Protein AF-A0AAV3SDT1-F1 (afdb_monomer)

InterPro domains:
  IPR005502 ADP-ribosylation/Crystallin J1 [PF03747] (9-197)
  IPR036705 ADP-ribosylation/Crystallin J1 superfamily [G3DSA:1.10.4080.10] (3-217)
  IPR036705 ADP-ribosylation/Crystallin J1 superfamily [SSF101478] (4-197)
  IPR050792 ADP-ribosylglycohydrolase-like [PTHR16222] (5-189)

Nearest PDB structures (foldseek):
  2woc-assembly3_C  TM=9.178E-01  e=1.294E-11  Rhodospirillum rubrum
  2woe-assembly3_C  TM=9.231E-01  e=3.256E-11  Rhodospirillum rubrum
  3g9d-assembly2_B  TM=9.107E-01  e=2.860E-09  Azospirillum brasilense
  3o5t-assembly1_A  TM=9.195E-01  e=3.439E-09  Azospirillum brasilense
  6drh-assembly4_G  TM=8.709E-01  e=4.172E-07  Serratia proteamaculans 568

Secondary structure (DSSP, 8-state):
-HHHHHHHHHHHHHHHHHHHHGGGTT--HHHHHHHHSS--S---BTTTTBPTT---HHHHHHHHHHHHHHHHSS--HHHHHHHHHHHHHT--S---HHHHHHHHHHTTT--HHHHHHHHHHHSPTTSS--STTTTT-HHHHHHHTT-HHHHHHHHHHHHHTT--SHHHHHHHHHHHHHHHHHHHT-SSHHHHHHHHHHHHHHS--TTS-----------

Solvent-accessible surface area (backbone atoms only — not comparable to full-atom values): 11991 Å² total; per-residue (Å²): 114,73,60,59,57,48,57,52,45,53,57,51,48,49,38,52,50,42,12,51,45,47,35,51,55,97,54,52,72,68,57,45,35,77,73,56,57,72,84,87,64,61,50,48,36,55,70,76,65,39,63,50,65,51,60,52,51,43,45,56,50,21,47,37,46,40,50,37,36,69,74,65,74,44,94,49,64,63,61,32,46,51,42,50,32,54,51,57,73,71,59,61,95,52,74,57,69,56,48,52,54,8,38,57,34,36,72,67,77,35,53,42,83,44,22,2,39,55,53,36,74,75,40,60,89,93,74,43,72,62,58,82,39,44,66,29,38,59,49,54,20,74,76,27,46,94,37,63,70,61,31,38,51,52,28,28,52,61,11,20,39,34,31,43,35,65,68,31,17,51,47,19,21,39,53,22,39,19,49,22,31,47,62,75,62,49,92,52,21,59,58,56,22,52,52,54,57,52,55,60,70,72,45,98,59,99,7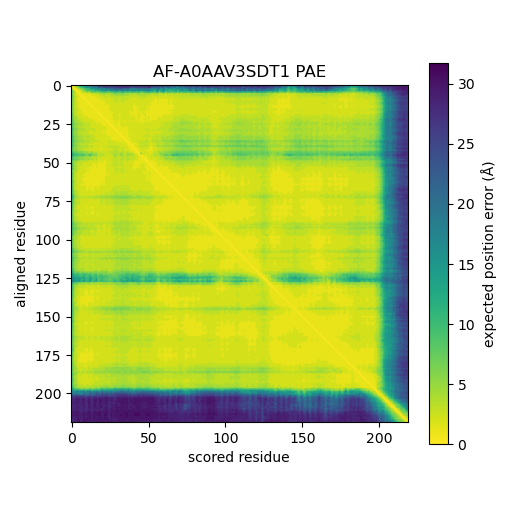8,69,82,74,79,80,89,77,87,85,79,91,129

Sequence (219 aa):
MAGHDRAEGVLLGLACGDALGRPVEFRSPAQIDAKYGELSEMIGNGTHSKPAGTVTDDTDQALCIAQSLAERGQFDPEDIAQRFVAWYNNGPFDVGLMTADALRRIGKDISWNVAGQEVWEERPEGSNAGNGSVMRCAPIALAFAGDWDTLQQMSRDSSRITHADPRCTHGCAALNLTIAALLDGDEQPLDSALEALSADCTGESPRCPRADSRRDRSE

Structure (mmCIF, N/CA/C/O backbone):
data_AF-A0AAV3SDT1-F1
#
_entry.id   AF-A0AAV3SDT1-F1
#
loop_
_atom_site.group_PDB
_atom_site.id
_atom_site.type_symbol
_atom_site.label_atom_id
_atom_site.label_alt_id
_atom_site.label_comp_id
_atom_site.label_asym_id
_atom_site.label_entity_id
_atom_site.label_seq_id
_atom_site.pdbx_PDB_ins_code
_atom_site.Cartn_x
_atom_site.Cartn_y
_atom_site.Cartn_z
_atom_site.occupancy
_atom_site.B_iso_or_equiv
_atom_site.auth_seq_id
_atom_site.auth_comp_id
_atom_site.auth_asym_id
_atom_site.auth_atom_id
_atom_site.pdbx_PDB_model_num
ATOM 1 N N . MET A 1 1 ? -23.956 -10.813 -6.800 1.00 41.06 1 MET A N 1
ATOM 2 C CA . MET A 1 1 ? -22.875 -11.307 -7.684 1.00 41.06 1 MET A CA 1
ATOM 3 C C . MET A 1 1 ? -21.937 -10.184 -8.123 1.00 41.06 1 MET A C 1
ATOM 5 O O . MET A 1 1 ? -20.747 -10.382 -7.973 1.00 41.06 1 MET A O 1
ATOM 9 N N . ALA A 1 2 ? -22.421 -8.999 -8.529 1.00 56.12 2 ALA A N 1
ATOM 10 C CA . ALA A 1 2 ? -21.553 -7.869 -8.914 1.00 56.12 2 ALA A CA 1
ATOM 11 C C . ALA A 1 2 ? -20.569 -7.378 -7.820 1.00 56.12 2 ALA A C 1
ATOM 13 O O . ALA A 1 2 ? -19.455 -6.993 -8.144 1.00 56.12 2 ALA A O 1
ATOM 14 N N . GLY A 1 3 ? -20.942 -7.426 -6.533 1.00 64.06 3 GLY A N 1
ATOM 15 C CA . GLY A 1 3 ? -20.056 -6.979 -5.442 1.00 64.06 3 GLY A CA 1
ATOM 16 C C . GLY A 1 3 ? -18.853 -7.894 -5.165 1.00 64.06 3 GLY A C 1
ATOM 17 O O . GLY A 1 3 ? -17.790 -7.402 -4.809 1.00 64.06 3 GLY A O 1
ATOM 18 N N . HIS A 1 4 ? -18.993 -9.211 -5.370 1.00 73.44 4 HIS A N 1
ATOM 19 C CA . HIS A 1 4 ? -17.893 -10.167 -5.163 1.00 73.44 4 HIS A CA 1
ATOM 20 C C . HIS A 1 4 ? -16.834 -10.038 -6.265 1.00 73.44 4 HIS A C 1
ATOM 22 O O . HIS A 1 4 ? -15.648 -9.962 -5.973 1.00 73.44 4 HIS A O 1
ATOM 28 N N . ASP A 1 5 ? -17.290 -9.913 -7.514 1.00 88.56 5 ASP A N 1
ATOM 29 C CA . ASP A 1 5 ? -16.442 -9.734 -8.697 1.00 88.56 5 ASP A CA 1
ATOM 30 C C . ASP A 1 5 ? -15.594 -8.451 -8.607 1.00 88.56 5 ASP A C 1
ATOM 32 O O . ASP A 1 5 ? -14.389 -8.464 -8.852 1.00 88.56 5 ASP A O 1
ATOM 36 N N . ARG A 1 6 ? -16.190 -7.342 -8.142 1.00 90.44 6 ARG A N 1
ATOM 37 C CA . ARG A 1 6 ? -15.452 -6.087 -7.921 1.00 90.44 6 ARG A CA 1
ATOM 38 C C . ARG A 1 6 ? -14.422 -6.195 -6.795 1.00 90.44 6 ARG A C 1
ATOM 40 O O . ARG A 1 6 ? -13.318 -5.683 -6.951 1.00 90.44 6 ARG A O 1
ATOM 47 N N . ALA A 1 7 ? -14.755 -6.855 -5.685 1.00 92.00 7 ALA A N 1
ATOM 48 C CA . ALA A 1 7 ? -13.834 -7.026 -4.561 1.00 92.00 7 ALA A CA 1
ATOM 49 C C . ALA A 1 7 ? -12.602 -7.868 -4.944 1.00 92.00 7 ALA A C 1
ATOM 51 O O . ALA A 1 7 ? -11.474 -7.492 -4.625 1.00 92.00 7 ALA A O 1
ATOM 52 N N . GLU A 1 8 ? -12.801 -8.965 -5.681 1.00 95.25 8 GLU A N 1
ATOM 53 C CA . GLU A 1 8 ? -11.702 -9.758 -6.249 1.00 95.25 8 GLU A CA 1
ATOM 54 C C . GLU A 1 8 ? -10.881 -8.928 -7.245 1.00 95.25 8 GLU A C 1
ATOM 56 O O . GLU A 1 8 ? -9.649 -8.929 -7.192 1.00 95.25 8 GLU A O 1
ATOM 61 N N . GLY A 1 9 ? -11.562 -8.154 -8.096 1.00 96.94 9 GLY A N 1
ATOM 62 C CA . GLY A 1 9 ? -10.942 -7.249 -9.060 1.00 96.94 9 GLY A CA 1
ATOM 63 C C . GLY A 1 9 ? -10.026 -6.196 -8.431 1.00 96.94 9 GLY A C 1
ATOM 64 O O . GLY A 1 9 ? -9.012 -5.857 -9.033 1.00 96.94 9 GLY A O 1
ATOM 65 N N . VAL A 1 10 ? -10.313 -5.719 -7.215 1.00 97.44 10 VAL A N 1
ATOM 66 C CA . VAL A 1 10 ? -9.440 -4.770 -6.498 1.00 97.44 10 VAL A CA 1
ATOM 67 C C . VAL A 1 10 ? -8.082 -5.401 -6.173 1.00 97.44 10 VAL A C 1
ATOM 69 O O . VAL A 1 10 ? -7.046 -4.818 -6.489 1.00 97.44 10 VAL A O 1
ATOM 72 N N . LEU A 1 11 ? -8.064 -6.598 -5.576 1.00 97.50 11 LEU A N 1
ATOM 73 C CA . LEU A 1 11 ? -6.805 -7.255 -5.192 1.00 97.50 11 LEU A CA 1
ATOM 74 C C . LEU A 1 11 ? -6.053 -7.809 -6.405 1.00 97.50 11 LEU A C 1
ATOM 76 O O . LEU A 1 11 ? -4.834 -7.668 -6.490 1.00 97.50 11 LEU A O 1
ATOM 80 N N . LEU A 1 12 ? -6.770 -8.408 -7.359 1.00 98.00 12 LEU A N 1
ATOM 81 C CA . LEU A 1 12 ? -6.169 -8.897 -8.600 1.00 98.00 12 LEU A CA 1
ATOM 82 C C . LEU A 1 12 ? -5.647 -7.743 -9.458 1.00 98.00 12 LEU A C 1
ATOM 84 O O . LEU A 1 12 ? -4.573 -7.857 -10.037 1.00 98.00 12 LEU A O 1
ATOM 88 N N . GLY A 1 13 ? -6.369 -6.624 -9.518 1.00 98.06 13 GLY A N 1
ATOM 89 C CA . GLY A 1 13 ? -5.948 -5.420 -10.228 1.00 98.06 13 GLY A CA 1
ATOM 90 C C . GLY A 1 13 ? -4.669 -4.822 -9.648 1.00 98.06 13 GLY A C 1
ATOM 91 O O . GLY A 1 13 ? -3.769 -4.485 -10.415 1.00 98.06 13 GLY A O 1
ATOM 92 N N . LEU A 1 14 ? -4.554 -4.769 -8.314 1.00 98.44 14 LEU A N 1
ATOM 93 C CA . LEU A 1 14 ? -3.323 -4.376 -7.621 1.00 98.44 14 LEU A CA 1
ATOM 94 C C . LEU A 1 14 ? -2.154 -5.276 -8.043 1.00 98.44 14 LEU A C 1
ATOM 96 O O . LEU A 1 14 ? -1.158 -4.773 -8.556 1.00 98.44 14 LEU A O 1
ATOM 100 N N . ALA A 1 15 ? -2.306 -6.598 -7.915 1.00 98.50 15 ALA A N 1
ATOM 101 C CA . ALA A 1 15 ? -1.244 -7.552 -8.237 1.00 98.50 15 ALA A CA 1
ATOM 102 C C . ALA A 1 15 ? -0.853 -7.549 -9.725 1.00 98.50 15 ALA A C 1
ATOM 104 O O . ALA A 1 15 ? 0.325 -7.632 -10.071 1.00 98.50 15 ALA A O 1
ATOM 105 N N . CYS A 1 16 ? -1.833 -7.432 -10.625 1.00 98.38 16 CYS A N 1
ATOM 106 C CA . CYS A 1 16 ? -1.585 -7.328 -12.060 1.00 98.38 16 CYS A CA 1
ATOM 107 C C . CYS A 1 16 ? -0.863 -6.025 -12.419 1.00 98.38 16 CYS A C 1
ATOM 109 O O . CYS A 1 16 ? 0.052 -6.054 -13.241 1.00 98.38 16 CYS A O 1
ATOM 111 N N . GLY A 1 17 ? -1.260 -4.899 -11.817 1.00 97.88 17 GLY A N 1
ATOM 112 C CA . GLY A 1 17 ? -0.633 -3.595 -12.036 1.00 97.88 17 GLY A CA 1
ATOM 113 C C . GLY A 1 17 ? 0.815 -3.557 -11.550 1.00 97.88 17 GLY A C 1
ATOM 114 O O . GLY A 1 17 ? 1.695 -3.137 -12.300 1.00 97.88 17 GLY A O 1
ATOM 115 N N . ASP A 1 18 ? 1.059 -4.075 -10.347 1.00 98.31 18 ASP A N 1
ATOM 116 C CA . ASP A 1 18 ? 2.391 -4.299 -9.778 1.00 98.31 18 ASP A CA 1
ATOM 117 C C . ASP A 1 18 ? 3.259 -5.128 -10.748 1.00 98.31 18 ASP A C 1
ATOM 119 O O . ASP A 1 18 ? 4.261 -4.642 -11.286 1.00 98.31 18 ASP A O 1
ATOM 123 N N . ALA A 1 19 ? 2.820 -6.347 -11.083 1.00 98.06 19 ALA A N 1
ATOM 124 C CA . ALA A 1 19 ? 3.605 -7.257 -11.914 1.00 98.06 19 ALA A CA 1
ATOM 125 C C . ALA A 1 19 ? 3.875 -6.716 -13.333 1.00 98.06 19 ALA A C 1
ATOM 127 O O . ALA A 1 19 ? 4.933 -7.002 -13.908 1.00 98.06 19 ALA A O 1
ATOM 128 N N . LEU A 1 20 ? 2.936 -5.952 -13.906 1.00 97.69 20 LEU A N 1
ATOM 129 C CA . LEU A 1 20 ? 3.082 -5.302 -15.213 1.00 97.69 20 LEU A CA 1
ATOM 130 C C . LEU A 1 20 ? 4.049 -4.108 -15.156 1.00 97.69 20 LEU A C 1
ATOM 132 O O . LEU A 1 20 ? 4.835 -3.915 -16.084 1.00 97.69 20 LEU A O 1
ATOM 136 N N . GLY A 1 21 ? 4.014 -3.320 -14.076 1.00 97.00 21 GLY A N 1
ATOM 137 C CA . GLY A 1 21 ? 4.844 -2.126 -13.889 1.00 97.00 21 GLY A CA 1
ATOM 138 C C . GLY A 1 21 ? 6.289 -2.425 -13.476 1.00 97.00 21 GLY A C 1
ATOM 139 O O . GLY A 1 21 ? 7.217 -1.754 -13.937 1.00 97.00 21 GLY A O 1
ATOM 140 N N . ARG A 1 22 ? 6.512 -3.475 -12.677 1.00 96.75 22 ARG A N 1
ATOM 141 C CA . ARG A 1 22 ? 7.827 -3.858 -12.125 1.00 96.75 22 ARG A CA 1
ATOM 142 C C . ARG A 1 22 ? 8.987 -3.860 -13.140 1.00 96.75 22 ARG A C 1
ATOM 144 O O . ARG A 1 22 ? 10.068 -3.363 -12.815 1.00 96.75 22 ARG A O 1
ATOM 151 N N . PRO A 1 23 ? 8.869 -4.415 -14.365 1.00 96.88 23 PRO A N 1
ATOM 152 C CA . PRO A 1 23 ? 9.999 -4.479 -15.298 1.00 96.88 23 PRO A CA 1
ATOM 153 C C . PRO A 1 23 ? 10.478 -3.111 -15.806 1.00 96.88 23 PRO A C 1
ATOM 155 O O . PRO A 1 23 ? 11.598 -3.013 -16.324 1.00 96.88 23 PRO A O 1
ATOM 158 N N . VAL A 1 24 ? 9.630 -2.084 -15.702 1.00 96.50 24 VAL A N 1
ATOM 159 C CA . VAL A 1 24 ? 9.873 -0.722 -16.196 1.00 96.50 24 VAL A CA 1
ATOM 160 C C . VAL A 1 24 ? 9.975 0.315 -15.083 1.00 96.50 24 VAL A C 1
ATOM 162 O O . VAL A 1 24 ? 10.048 1.510 -15.364 1.00 96.50 24 VAL A O 1
ATOM 165 N N . GLU A 1 25 ? 10.061 -0.122 -13.831 1.00 95.25 25 GLU A N 1
ATOM 166 C CA . GLU A 1 25 ? 10.355 0.761 -12.712 1.00 95.25 25 GLU A CA 1
ATOM 167 C C . GLU A 1 25 ? 11.642 1.574 -12.972 1.00 95.25 25 GLU A C 1
ATOM 169 O O . GLU A 1 25 ? 12.615 1.071 -13.546 1.00 95.25 25 GLU A O 1
ATOM 174 N N . PHE A 1 26 ? 11.634 2.855 -12.595 1.00 94.56 26 PHE A N 1
ATOM 175 C CA . PHE A 1 26 ? 12.700 3.836 -12.861 1.00 94.56 26 PHE A CA 1
ATOM 176 C C . PHE A 1 26 ? 12.980 4.131 -14.345 1.00 94.56 26 PHE A C 1
ATOM 178 O O . PHE A 1 26 ? 13.997 4.752 -14.673 1.00 94.56 26 PHE A O 1
ATOM 185 N N . ARG A 1 27 ? 12.098 3.721 -15.266 1.00 96.38 27 ARG A N 1
ATOM 186 C CA . ARG A 1 27 ? 12.159 4.118 -16.678 1.00 96.38 27 ARG A CA 1
ATOM 187 C C . ARG A 1 27 ? 11.250 5.305 -16.944 1.00 96.38 27 ARG A C 1
ATOM 189 O O . ARG A 1 27 ? 10.137 5.386 -16.438 1.00 96.38 27 ARG A O 1
ATOM 196 N N . SER A 1 28 ? 11.723 6.226 -17.778 1.00 97.06 28 SER A N 1
ATOM 197 C CA . SER A 1 28 ? 10.870 7.302 -18.275 1.00 97.06 28 SER A CA 1
ATOM 198 C C . SER A 1 28 ? 9.889 6.775 -19.331 1.00 97.06 28 SER A C 1
ATOM 200 O O . SER A 1 28 ? 10.211 5.803 -20.021 1.00 97.06 28 SER A O 1
ATOM 202 N N . PRO A 1 29 ? 8.744 7.446 -19.550 1.00 96.75 29 PRO A N 1
ATOM 203 C CA . PRO A 1 29 ? 7.815 7.076 -20.618 1.00 96.75 29 PRO A CA 1
ATOM 204 C C . PRO A 1 29 ? 8.491 6.956 -21.991 1.00 96.75 29 PRO A C 1
ATOM 206 O O . PRO A 1 29 ? 8.256 5.993 -22.708 1.00 96.75 29 PRO A O 1
ATOM 209 N N . ALA A 1 30 ? 9.422 7.861 -22.319 1.00 97.75 30 ALA A N 1
ATOM 210 C CA . ALA A 1 30 ? 10.178 7.808 -23.573 1.00 97.75 30 ALA A CA 1
ATOM 211 C C . ALA A 1 30 ? 11.103 6.579 -23.678 1.00 97.75 30 ALA A C 1
ATOM 213 O O . ALA A 1 30 ? 11.317 6.059 -24.768 1.00 97.75 30 ALA A O 1
ATOM 214 N N . GLN A 1 31 ? 11.665 6.102 -22.561 1.00 96.88 31 GLN A N 1
ATOM 215 C CA . GLN A 1 31 ? 12.472 4.876 -22.548 1.00 96.88 31 GLN A CA 1
ATOM 216 C C . GLN A 1 31 ? 11.612 3.621 -22.703 1.00 96.88 31 GLN A C 1
ATOM 218 O O . GLN A 1 31 ? 12.062 2.654 -23.318 1.00 96.88 31 GLN A O 1
ATOM 223 N N . ILE A 1 32 ? 10.406 3.628 -22.128 1.00 96.56 32 ILE A N 1
ATOM 224 C CA . ILE A 1 32 ? 9.432 2.542 -22.273 1.00 96.56 32 ILE A CA 1
ATOM 225 C C . ILE A 1 32 ? 8.973 2.477 -23.731 1.00 96.56 32 ILE A C 1
ATOM 227 O O . ILE A 1 32 ? 9.121 1.428 -24.352 1.00 96.56 32 ILE A O 1
ATOM 231 N N . ASP A 1 33 ? 8.543 3.606 -24.294 1.00 97.00 33 ASP A N 1
ATOM 232 C CA . ASP A 1 33 ? 8.096 3.721 -25.686 1.00 97.00 33 ASP A CA 1
ATOM 233 C C . ASP A 1 33 ? 9.190 3.306 -26.679 1.00 97.00 33 ASP A C 1
ATOM 235 O O . ASP A 1 33 ? 8.984 2.440 -27.523 1.00 97.00 33 ASP A O 1
ATOM 239 N N . ALA A 1 34 ? 10.419 3.802 -26.510 1.00 97.50 34 ALA A N 1
ATOM 240 C CA . ALA A 1 34 ? 11.520 3.440 -27.400 1.00 97.50 34 ALA A CA 1
ATOM 241 C C . ALA A 1 34 ? 11.865 1.937 -27.388 1.00 97.50 34 ALA A C 1
ATOM 243 O O . ALA A 1 34 ? 12.417 1.428 -28.365 1.00 97.50 34 ALA A O 1
ATOM 244 N N . LYS A 1 35 ? 11.599 1.228 -26.281 1.00 95.88 35 LYS A N 1
ATOM 245 C CA . LYS A 1 35 ? 11.946 -0.193 -26.130 1.00 95.88 35 LYS A CA 1
ATOM 246 C C . LYS A 1 35 ? 10.786 -1.134 -26.447 1.00 95.88 35 LYS A C 1
ATOM 248 O O . LYS A 1 35 ? 11.025 -2.205 -27.001 1.00 95.88 35 LYS A O 1
ATOM 253 N N . TYR A 1 36 ? 9.574 -0.769 -26.050 1.00 95.31 36 TYR A N 1
ATOM 254 C CA . TYR A 1 36 ? 8.398 -1.636 -26.099 1.00 95.31 36 TYR A CA 1
ATOM 255 C C . TYR A 1 36 ? 7.271 -1.060 -26.966 1.00 95.31 36 TYR A C 1
ATOM 257 O O . TYR A 1 36 ? 6.383 -1.808 -27.360 1.00 95.31 36 TYR A O 1
ATOM 265 N N . GLY A 1 37 ? 7.298 0.239 -27.280 1.00 95.81 37 GLY A N 1
ATOM 266 C CA . GLY A 1 37 ? 6.135 0.982 -27.758 1.00 95.81 37 GLY A CA 1
ATOM 267 C C . GLY A 1 37 ? 5.084 1.023 -26.654 1.00 95.81 37 GLY A C 1
ATOM 268 O O . GLY A 1 37 ? 5.176 1.802 -25.709 1.00 95.81 37 GLY A O 1
ATOM 269 N N . GLU A 1 38 ? 4.144 0.090 -26.719 1.00 94.75 38 GLU A N 1
ATOM 270 C CA . GLU A 1 38 ? 3.147 -0.138 -25.680 1.00 94.75 38 GLU A CA 1
ATOM 271 C C . GLU A 1 38 ? 3.487 -1.409 -24.892 1.00 94.75 38 GLU A C 1
ATOM 273 O O . GLU A 1 38 ? 3.638 -2.491 -25.461 1.00 94.75 38 GLU A O 1
ATOM 278 N N . LEU A 1 39 ? 3.607 -1.289 -23.567 1.00 94.31 39 LEU A N 1
ATOM 279 C CA . LEU A 1 39 ? 3.790 -2.443 -22.691 1.00 94.31 39 LEU A CA 1
ATOM 280 C C . LEU A 1 39 ? 2.428 -2.950 -22.206 1.00 94.31 39 LEU A C 1
ATOM 282 O O . LEU A 1 39 ? 1.873 -2.416 -21.250 1.00 94.31 39 LEU A O 1
ATOM 286 N N . SER A 1 40 ? 1.918 -3.995 -22.855 1.00 94.56 40 SER A N 1
ATOM 287 C CA . SER A 1 40 ? 0.625 -4.623 -22.539 1.00 94.56 40 SER A CA 1
ATOM 288 C C . SER A 1 40 ? 0.733 -6.056 -22.001 1.00 94.56 40 SER A C 1
ATOM 290 O O . SER A 1 40 ? -0.264 -6.630 -21.576 1.00 94.56 40 SER A O 1
ATOM 292 N N . GLU A 1 41 ? 1.938 -6.630 -21.981 1.00 95.62 41 GLU A N 1
ATOM 293 C CA . GLU A 1 41 ? 2.194 -8.018 -21.584 1.00 95.62 41 GLU A CA 1
ATOM 294 C C . GLU A 1 41 ? 3.044 -8.093 -20.311 1.00 95.62 41 GLU A C 1
ATOM 296 O O . GLU A 1 41 ? 3.963 -7.293 -20.106 1.00 95.62 41 GLU A O 1
ATOM 301 N N . MET A 1 42 ? 2.801 -9.109 -19.476 1.00 96.44 42 MET A N 1
ATOM 302 C CA . MET A 1 42 ? 3.634 -9.377 -18.299 1.00 96.44 42 MET A CA 1
ATOM 303 C C . MET A 1 42 ? 5.006 -9.904 -18.727 1.00 96.44 42 MET A C 1
ATOM 305 O O . MET A 1 42 ? 5.191 -11.097 -18.971 1.00 96.44 42 MET A O 1
ATOM 309 N N . ILE A 1 43 ? 5.998 -9.018 -18.793 1.00 96.25 43 ILE A N 1
ATOM 310 C CA . ILE A 1 43 ? 7.367 -9.385 -19.164 1.00 96.25 43 ILE A CA 1
ATOM 311 C C . ILE A 1 43 ? 8.236 -9.700 -17.941 1.00 96.25 43 ILE A C 1
ATOM 313 O O . ILE A 1 43 ? 8.085 -9.150 -16.850 1.00 96.25 43 ILE A O 1
ATOM 317 N N . GLY A 1 44 ? 9.192 -10.608 -18.126 1.00 94.75 44 GLY A N 1
ATOM 318 C CA . GLY A 1 44 ? 10.229 -10.880 -17.135 1.00 94.75 44 GLY A CA 1
ATOM 319 C C . GLY A 1 44 ? 11.381 -9.874 -17.187 1.00 94.75 44 GLY A C 1
ATOM 320 O O . GLY A 1 44 ? 11.445 -8.981 -18.030 1.00 94.75 44 GLY A O 1
ATOM 321 N N . ASN A 1 45 ? 12.357 -10.090 -16.314 1.00 92.94 45 ASN A N 1
ATOM 322 C CA . ASN A 1 45 ? 13.567 -9.296 -16.148 1.00 92.94 45 ASN A CA 1
ATOM 323 C C . ASN A 1 45 ? 13.259 -7.832 -15.778 1.00 92.94 45 ASN A C 1
ATOM 325 O O . ASN A 1 45 ? 12.414 -7.582 -14.918 1.00 92.94 45 ASN A O 1
ATOM 329 N N . GLY A 1 46 ? 13.973 -6.873 -16.370 1.00 91.06 46 GLY A N 1
ATOM 330 C CA . GLY A 1 46 ? 13.839 -5.452 -16.053 1.00 91.06 46 GLY A CA 1
ATOM 331 C C . GLY A 1 46 ? 14.635 -5.062 -14.812 1.00 91.06 46 GLY A C 1
ATOM 332 O O . GLY A 1 46 ? 15.714 -5.604 -14.579 1.00 91.06 46 GLY A O 1
ATOM 333 N N . THR A 1 47 ? 14.098 -4.127 -14.034 1.00 91.69 47 THR A N 1
ATOM 334 C CA . THR A 1 47 ? 14.753 -3.525 -12.860 1.00 91.69 47 THR A CA 1
ATOM 335 C C . THR A 1 47 ? 15.264 -4.560 -11.860 1.00 91.69 47 THR A C 1
ATOM 337 O O . THR A 1 47 ? 16.426 -4.516 -11.465 1.00 91.69 47 THR A O 1
ATOM 340 N N . HIS A 1 48 ? 14.439 -5.562 -11.551 1.00 92.19 48 HIS A N 1
ATOM 341 C CA . HIS A 1 48 ? 14.713 -6.538 -10.486 1.00 92.19 48 HIS A CA 1
ATOM 342 C C . HIS A 1 48 ? 15.143 -7.927 -10.976 1.00 92.19 48 HIS A C 1
ATOM 344 O O . HIS A 1 48 ? 15.315 -8.843 -10.175 1.00 92.19 48 HIS A O 1
ATOM 350 N N . SER A 1 49 ? 15.301 -8.122 -12.293 1.00 94.31 49 SER A N 1
ATOM 351 C CA . SER A 1 49 ? 15.682 -9.420 -12.890 1.00 94.31 49 SER A CA 1
ATOM 352 C C . SER A 1 49 ? 14.797 -10.612 -12.459 1.00 94.31 49 SER A C 1
ATOM 354 O O . SER A 1 49 ? 15.287 -11.724 -12.265 1.00 94.31 49 SER A O 1
ATOM 356 N N . LYS A 1 50 ? 13.484 -10.388 -12.292 1.00 97.31 50 LYS A N 1
ATOM 357 C CA . LYS A 1 50 ? 12.511 -11.415 -11.869 1.00 97.31 50 LYS A CA 1
ATOM 358 C C . LYS A 1 50 ? 11.723 -12.023 -13.036 1.00 97.31 50 LYS A C 1
ATOM 360 O O . LYS A 1 50 ? 11.573 -11.355 -14.059 1.00 97.31 50 LYS A O 1
ATOM 365 N N . PRO A 1 51 ? 11.197 -13.257 -12.913 1.00 97.94 51 PRO A N 1
ATOM 366 C CA . PRO A 1 51 ? 10.302 -13.844 -13.911 1.00 97.94 51 PRO A CA 1
ATOM 367 C C . PRO A 1 51 ? 9.068 -12.980 -14.224 1.00 97.94 51 PRO A C 1
ATOM 369 O O . PRO A 1 51 ? 8.669 -12.113 -13.445 1.00 97.94 51 PRO A O 1
ATOM 372 N N . ALA A 1 52 ? 8.446 -13.231 -15.378 1.00 97.69 52 ALA A N 1
ATOM 373 C CA . ALA A 1 52 ? 7.158 -12.634 -15.731 1.00 97.69 52 ALA A CA 1
ATOM 374 C C . ALA A 1 52 ? 6.098 -12.941 -14.658 1.00 97.69 52 ALA A C 1
ATOM 376 O O . ALA A 1 52 ? 6.098 -14.035 -14.094 1.00 97.69 52 ALA A O 1
ATOM 377 N N . GLY A 1 53 ? 5.225 -11.974 -14.364 1.00 97.12 53 GLY A N 1
ATOM 378 C CA . GLY A 1 53 ? 4.155 -12.128 -13.369 1.00 97.12 53 GLY A CA 1
ATOM 379 C C . GLY A 1 53 ? 4.609 -12.099 -11.903 1.00 97.12 53 GLY A C 1
ATOM 380 O O . GLY A 1 53 ? 3.789 -12.290 -11.015 1.00 97.12 53 GLY A O 1
ATOM 381 N N . THR A 1 54 ? 5.900 -11.881 -11.624 1.00 98.12 54 THR A N 1
ATOM 382 C CA . THR A 1 54 ? 6.374 -11.688 -10.243 1.00 98.12 54 THR A CA 1
ATOM 383 C C . THR A 1 54 ? 5.955 -10.309 -9.736 1.00 98.12 54 THR A C 1
ATOM 385 O O . THR A 1 54 ? 6.331 -9.316 -10.362 1.00 98.12 54 THR A O 1
ATOM 388 N N . VAL A 1 55 ? 5.227 -10.289 -8.619 1.00 98.06 55 VAL A N 1
ATOM 389 C CA . VAL A 1 55 ? 4.822 -9.099 -7.848 1.00 98.06 55 VAL A CA 1
ATOM 390 C C . VAL A 1 55 ? 5.957 -8.572 -6.954 1.00 98.06 55 VAL A C 1
ATOM 392 O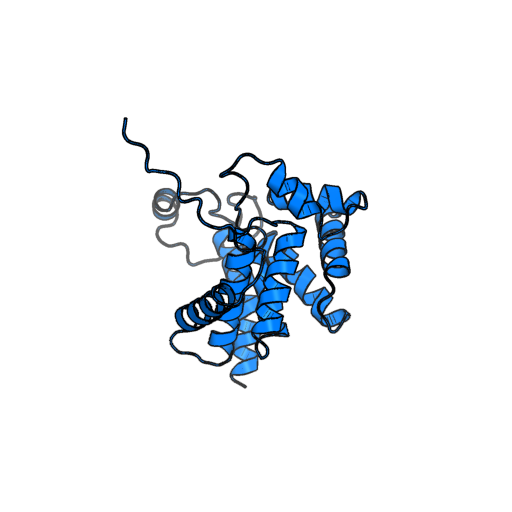 O . VAL A 1 55 ? 6.941 -9.291 -6.747 1.00 98.06 55 VAL A O 1
ATOM 395 N N . THR A 1 56 ? 5.835 -7.344 -6.448 1.00 98.12 56 THR A N 1
ATOM 396 C CA . THR A 1 56 ? 6.798 -6.632 -5.585 1.00 98.12 56 THR A CA 1
ATOM 397 C C . THR A 1 56 ? 6.259 -6.421 -4.164 1.00 98.12 56 THR A C 1
ATOM 399 O O . THR A 1 56 ? 5.325 -7.091 -3.706 1.00 98.12 56 THR A O 1
ATOM 402 N N . ASP A 1 57 ? 6.891 -5.501 -3.429 1.00 98.19 57 ASP A N 1
ATOM 403 C CA . ASP A 1 57 ? 6.504 -5.107 -2.086 1.00 98.19 57 ASP A CA 1
ATOM 404 C C . ASP A 1 57 ? 5.117 -4.453 -2.006 1.00 98.19 57 ASP A C 1
ATOM 406 O O . ASP A 1 57 ? 4.529 -4.464 -0.921 1.00 98.19 57 ASP A O 1
ATOM 410 N N . ASP A 1 58 ? 4.570 -3.935 -3.111 1.00 98.62 58 ASP A N 1
ATOM 411 C CA . ASP A 1 58 ? 3.193 -3.441 -3.217 1.00 98.62 58 ASP A CA 1
ATOM 412 C C . ASP A 1 58 ? 2.194 -4.551 -2.849 1.00 98.62 58 ASP A C 1
ATOM 414 O O . ASP A 1 58 ? 1.424 -4.427 -1.886 1.00 98.62 58 ASP A O 1
ATOM 418 N N . THR A 1 59 ? 2.242 -5.673 -3.578 1.00 98.75 59 THR A N 1
ATOM 419 C CA . THR A 1 59 ? 1.339 -6.810 -3.353 1.00 98.75 59 THR A CA 1
ATOM 420 C C . THR A 1 59 ? 1.669 -7.553 -2.068 1.00 98.75 59 THR A C 1
ATOM 422 O O . THR A 1 59 ? 0.755 -7.898 -1.318 1.00 98.75 59 THR A O 1
ATOM 425 N N . ASP A 1 60 ? 2.949 -7.783 -1.768 1.00 98.56 60 ASP A N 1
ATOM 426 C CA . ASP A 1 60 ? 3.343 -8.516 -0.559 1.00 98.56 60 ASP A CA 1
ATOM 427 C C . ASP A 1 60 ? 2.827 -7.832 0.717 1.00 98.56 60 ASP A C 1
ATOM 429 O O . ASP A 1 60 ? 2.295 -8.478 1.629 1.00 98.56 60 ASP A O 1
ATOM 433 N N . GLN A 1 61 ? 2.939 -6.503 0.787 1.00 98.75 61 GLN A N 1
ATOM 434 C CA . GLN A 1 61 ? 2.455 -5.754 1.941 1.00 98.75 61 GLN A CA 1
ATOM 435 C C . GLN A 1 61 ? 0.926 -5.633 1.945 1.00 98.75 61 GLN A C 1
ATOM 437 O O . GLN A 1 61 ? 0.317 -5.691 3.017 1.00 98.75 61 GLN A O 1
ATOM 442 N N . ALA A 1 62 ? 0.274 -5.540 0.782 1.00 98.88 62 ALA A N 1
ATOM 443 C CA . ALA A 1 62 ? -1.184 -5.644 0.715 1.00 98.88 62 ALA A CA 1
ATOM 444 C C . ALA A 1 62 ? -1.667 -6.999 1.271 1.00 98.88 62 ALA A C 1
ATOM 446 O O . ALA A 1 62 ? -2.608 -7.051 2.065 1.00 98.88 62 ALA A O 1
ATOM 447 N N . LEU A 1 63 ? -0.980 -8.100 0.946 1.00 98.69 63 LEU A N 1
ATOM 448 C CA . LEU A 1 63 ? -1.302 -9.429 1.470 1.00 98.69 63 LEU A CA 1
ATOM 449 C C . LEU A 1 63 ? -1.111 -9.529 2.986 1.00 98.69 63 LEU A C 1
ATOM 451 O O . LEU A 1 63 ? -1.942 -10.147 3.647 1.00 98.69 63 LEU A O 1
ATOM 455 N N . CYS A 1 64 ? -0.091 -8.885 3.560 1.00 98.81 64 CYS A N 1
ATOM 456 C CA . CYS A 1 64 ? 0.068 -8.822 5.018 1.00 98.81 64 CYS A CA 1
ATOM 457 C C . CYS A 1 64 ? -1.150 -8.172 5.700 1.00 98.81 64 CYS A C 1
ATOM 459 O O . CYS A 1 64 ? -1.638 -8.682 6.710 1.00 98.81 64 CYS A O 1
ATOM 461 N N . ILE A 1 65 ? -1.670 -7.076 5.132 1.00 98.88 65 ILE A N 1
ATOM 462 C CA . ILE A 1 65 ? -2.874 -6.404 5.642 1.00 98.88 65 ILE A CA 1
ATOM 463 C C . ILE A 1 65 ? -4.100 -7.308 5.472 1.00 98.88 65 ILE A C 1
ATOM 465 O O . ILE A 1 65 ? -4.855 -7.502 6.424 1.00 98.88 65 ILE A O 1
ATOM 469 N N . ALA A 1 66 ? -4.291 -7.885 4.283 1.00 98.69 66 ALA A N 1
ATOM 470 C CA . ALA A 1 66 ? -5.432 -8.749 3.987 1.00 98.69 66 ALA A CA 1
ATOM 471 C C . ALA A 1 66 ? -5.481 -9.980 4.909 1.00 98.69 66 ALA A C 1
ATOM 473 O O . ALA A 1 66 ? -6.540 -10.309 5.439 1.00 98.69 66 ALA A O 1
ATOM 474 N N . GLN A 1 67 ? -4.336 -10.627 5.145 1.00 98.69 67 GLN A N 1
ATOM 475 C CA . GLN A 1 67 ? -4.225 -11.765 6.059 1.00 98.69 67 GLN A CA 1
ATOM 476 C C . GLN A 1 67 ? -4.554 -11.369 7.498 1.00 98.69 67 GLN A C 1
ATOM 478 O O . GLN A 1 67 ? -5.306 -12.079 8.158 1.00 98.69 67 GLN A O 1
ATOM 483 N N . SER A 1 68 ? -4.050 -10.224 7.971 1.00 98.81 68 SER A N 1
ATOM 484 C CA . SER A 1 68 ? -4.391 -9.719 9.303 1.00 98.81 68 SER A CA 1
ATOM 485 C C . SER A 1 68 ? -5.899 -9.500 9.444 1.00 98.81 68 SER A C 1
ATOM 487 O O . SER A 1 68 ? -6.519 -10.052 10.347 1.00 98.81 68 SER A O 1
ATOM 489 N N . LEU A 1 69 ? -6.530 -8.791 8.504 1.00 98.56 69 LEU A N 1
ATOM 490 C CA . LEU A 1 69 ? -7.977 -8.550 8.534 1.00 98.56 69 LEU A CA 1
ATOM 491 C C . LEU A 1 69 ? -8.779 -9.860 8.528 1.00 98.56 69 LEU A C 1
ATOM 493 O O . LEU A 1 69 ? -9.725 -10.004 9.303 1.00 98.56 69 LEU A O 1
ATOM 497 N N . ALA A 1 70 ? -8.383 -10.825 7.694 1.00 98.00 70 ALA A N 1
ATOM 498 C CA . ALA A 1 70 ? -9.056 -12.115 7.578 1.00 98.00 70 ALA A CA 1
ATOM 499 C C . ALA A 1 70 ? -8.904 -12.987 8.838 1.00 98.00 70 ALA A C 1
ATOM 501 O O . ALA A 1 70 ? -9.865 -13.625 9.263 1.00 98.00 70 ALA A O 1
ATOM 502 N N . GLU A 1 71 ? -7.715 -13.022 9.444 1.00 98.56 71 GLU A N 1
ATOM 503 C CA . GLU A 1 71 ? -7.424 -13.863 10.612 1.00 98.56 71 GLU A CA 1
ATOM 504 C C . GLU A 1 71 ? -7.882 -13.231 11.932 1.00 98.56 71 GLU A C 1
ATOM 506 O O . GLU A 1 71 ? -8.302 -13.937 12.850 1.00 98.56 71 GLU A O 1
ATOM 511 N N . ARG A 1 72 ? -7.793 -11.901 12.050 1.00 98.12 72 ARG A N 1
ATOM 512 C CA . ARG A 1 72 ? -8.144 -11.153 13.266 1.00 98.12 72 ARG A CA 1
ATOM 513 C C . ARG A 1 72 ? -9.620 -10.761 13.302 1.00 98.12 72 ARG A C 1
ATOM 515 O O . ARG A 1 72 ? -10.149 -10.532 14.387 1.00 98.12 72 ARG A O 1
ATOM 522 N N . GLY A 1 73 ? -10.280 -10.671 12.144 1.00 96.69 73 GLY A N 1
ATOM 523 C CA . GLY A 1 73 ? -11.676 -10.236 12.016 1.00 96.69 73 GLY A CA 1
ATOM 524 C C . GLY A 1 73 ? -11.906 -8.755 12.340 1.00 96.69 73 GLY A C 1
ATOM 525 O O . GLY A 1 73 ? -13.049 -8.328 12.476 1.00 96.69 73 GLY A O 1
ATOM 526 N N . GLN A 1 74 ? -10.832 -7.980 12.498 1.00 97.31 74 GLN A N 1
ATOM 527 C CA . GLN A 1 74 ? -10.836 -6.551 12.803 1.00 97.31 74 GLN A CA 1
ATOM 528 C C . GLN A 1 74 ? -9.511 -5.922 12.359 1.00 97.31 74 GLN A C 1
ATOM 530 O O . GLN A 1 74 ? -8.541 -6.631 12.083 1.00 97.31 74 GLN A O 1
ATOM 535 N N . PHE A 1 75 ? -9.449 -4.591 12.330 1.00 98.50 75 PHE A N 1
ATOM 536 C CA . PHE A 1 75 ? -8.189 -3.883 12.125 1.00 98.50 75 PHE A CA 1
ATOM 537 C C . PHE A 1 75 ? -7.315 -3.971 13.384 1.00 98.50 75 PHE A C 1
ATOM 539 O O . PHE A 1 75 ? -7.693 -3.475 14.445 1.00 98.50 75 PHE A O 1
ATOM 546 N N . ASP A 1 76 ? -6.148 -4.599 13.255 1.00 98.69 76 ASP A N 1
ATOM 547 C CA . ASP A 1 76 ? -5.155 -4.765 14.319 1.00 98.69 76 ASP A CA 1
ATOM 548 C C . ASP A 1 76 ? -3.800 -4.221 13.817 1.00 98.69 76 ASP A C 1
ATOM 550 O O . ASP A 1 76 ? -3.059 -4.930 13.132 1.00 98.69 76 ASP A O 1
ATOM 554 N N . PRO A 1 77 ? -3.481 -2.935 14.067 1.00 98.31 77 PRO A N 1
ATOM 555 C CA . PRO A 1 77 ? -2.295 -2.299 13.493 1.00 98.31 77 PRO A CA 1
ATOM 556 C C . PRO A 1 77 ? -0.985 -2.868 14.046 1.00 98.31 77 PRO A C 1
ATOM 558 O O . PRO A 1 77 ? 0.029 -2.821 13.351 1.00 98.31 77 PRO A O 1
ATOM 561 N N . GLU A 1 78 ? -1.003 -3.427 15.259 1.00 98.62 78 GLU A N 1
ATOM 562 C CA . GLU A 1 78 ? 0.153 -4.119 15.829 1.00 98.62 78 GLU A CA 1
ATOM 563 C C . GLU A 1 78 ? 0.396 -5.438 15.084 1.00 98.62 78 GLU A C 1
ATOM 565 O O . GLU A 1 78 ? 1.509 -5.677 14.624 1.00 98.62 78 GLU A O 1
ATOM 570 N N . ASP A 1 79 ? -0.641 -6.256 14.863 1.00 98.88 79 ASP A N 1
ATOM 571 C CA . ASP A 1 79 ? -0.515 -7.495 14.077 1.00 98.88 79 ASP A CA 1
ATOM 572 C C . ASP A 1 79 ? -0.029 -7.217 12.641 1.00 98.88 79 ASP A C 1
ATOM 574 O O . ASP A 1 79 ? 0.898 -7.872 12.161 1.00 98.88 79 ASP A O 1
ATOM 578 N N . ILE A 1 80 ? -0.577 -6.191 11.977 1.00 98.88 80 ILE A N 1
ATOM 579 C CA . ILE A 1 80 ? -0.123 -5.755 10.644 1.00 98.88 80 ILE A CA 1
ATOM 580 C C . ILE A 1 80 ? 1.357 -5.345 10.673 1.00 98.88 80 ILE A C 1
ATOM 582 O O . ILE A 1 80 ? 2.134 -5.760 9.809 1.00 98.88 80 ILE A O 1
ATOM 586 N N . ALA A 1 81 ? 1.766 -4.546 11.662 1.00 98.81 81 ALA A N 1
ATOM 587 C CA . ALA A 1 81 ? 3.148 -4.108 11.813 1.00 98.81 81 ALA A CA 1
ATOM 588 C C . ALA A 1 81 ? 4.109 -5.293 12.003 1.00 98.81 81 ALA A C 1
ATOM 590 O O . ALA A 1 81 ? 5.150 -5.350 11.345 1.00 98.81 81 ALA A O 1
ATOM 591 N N . GLN A 1 82 ? 3.738 -6.275 12.828 1.00 98.75 82 GLN A N 1
ATOM 592 C CA . GLN A 1 82 ? 4.540 -7.482 13.037 1.00 98.75 82 GLN A CA 1
ATOM 593 C C . GLN A 1 82 ? 4.626 -8.353 11.777 1.00 98.75 82 GLN A C 1
ATOM 595 O O . GLN A 1 82 ? 5.696 -8.885 11.473 1.00 98.75 82 GLN A O 1
ATOM 600 N N . ARG A 1 83 ? 3.551 -8.447 10.981 1.00 98.81 83 ARG A N 1
ATOM 601 C CA . ARG A 1 83 ? 3.590 -9.124 9.670 1.00 98.81 83 ARG A CA 1
ATOM 602 C C . ARG A 1 83 ? 4.530 -8.428 8.696 1.00 98.81 83 ARG A C 1
ATOM 604 O O . ARG A 1 83 ? 5.302 -9.110 8.026 1.00 98.81 83 ARG A O 1
ATOM 611 N N . PHE A 1 84 ? 4.540 -7.095 8.659 1.00 98.88 84 PHE A N 1
ATOM 612 C CA . PHE A 1 84 ? 5.517 -6.365 7.849 1.00 98.88 84 PHE A CA 1
ATOM 613 C C . PHE A 1 84 ? 6.952 -6.609 8.311 1.00 98.88 84 PHE A C 1
ATOM 615 O O . PHE A 1 84 ? 7.825 -6.815 7.473 1.00 98.88 84 PHE A O 1
ATOM 622 N N . VAL A 1 85 ? 7.217 -6.626 9.621 1.00 98.88 85 VAL A N 1
ATOM 623 C CA . VAL A 1 85 ? 8.555 -6.945 10.147 1.00 98.88 85 VAL A CA 1
ATOM 624 C C . VAL A 1 85 ? 8.967 -8.367 9.762 1.00 98.88 85 VAL A C 1
ATOM 626 O O . VAL A 1 85 ? 10.094 -8.573 9.312 1.00 98.88 85 VAL A O 1
ATOM 629 N N . ALA A 1 86 ? 8.063 -9.343 9.876 1.00 98.81 86 ALA A N 1
ATOM 630 C CA . ALA A 1 86 ? 8.321 -10.719 9.458 1.00 98.81 86 ALA A CA 1
ATOM 631 C C . ALA A 1 86 ? 8.611 -10.819 7.951 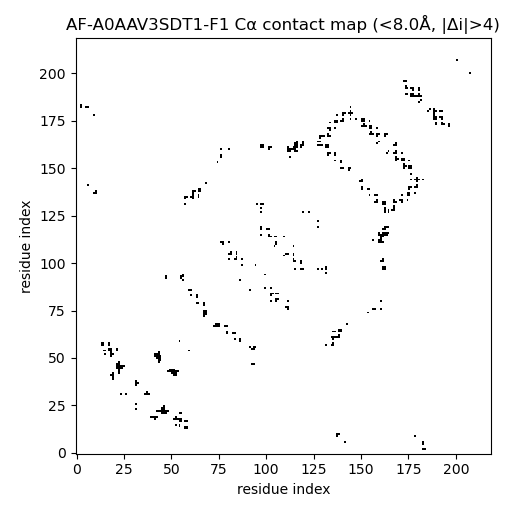1.00 98.81 86 ALA A C 1
ATOM 633 O O . ALA A 1 86 ? 9.595 -11.447 7.560 1.00 98.81 86 ALA A O 1
ATOM 634 N N . TRP A 1 87 ? 7.807 -10.157 7.113 1.00 98.75 87 TRP A N 1
ATOM 635 C CA . TRP A 1 87 ? 8.036 -10.052 5.670 1.00 98.75 87 TRP A CA 1
ATOM 636 C C . TRP A 1 87 ? 9.403 -9.429 5.358 1.00 98.75 87 TRP A C 1
ATOM 638 O O . TRP A 1 87 ? 10.193 -10.023 4.631 1.00 98.75 87 TRP A O 1
ATOM 648 N N . TYR A 1 88 ? 9.733 -8.294 5.978 1.00 98.75 88 TYR A N 1
ATOM 649 C CA . TYR A 1 88 ? 11.011 -7.608 5.788 1.00 98.75 88 TYR A CA 1
ATOM 650 C C . TYR A 1 88 ? 12.208 -8.480 6.200 1.00 98.75 88 TYR A C 1
ATOM 652 O O . TYR A 1 88 ? 13.217 -8.536 5.494 1.00 98.75 88 TYR A O 1
ATOM 660 N N . ASN A 1 89 ? 12.091 -9.220 7.304 1.00 98.38 89 ASN A N 1
ATOM 661 C CA . ASN A 1 89 ? 13.135 -10.134 7.774 1.00 98.38 89 ASN A CA 1
ATOM 662 C C . ASN A 1 89 ? 13.329 -11.359 6.864 1.00 98.38 89 ASN A C 1
ATOM 664 O O . ASN A 1 89 ? 14.411 -11.946 6.873 1.00 98.38 89 ASN A O 1
ATOM 668 N N . ASN A 1 90 ? 12.332 -11.720 6.049 1.00 98.06 90 ASN A N 1
ATOM 669 C CA . ASN A 1 90 ? 12.464 -12.766 5.030 1.00 98.06 90 ASN A CA 1
ATOM 670 C C . ASN A 1 90 ? 13.258 -12.311 3.791 1.00 98.06 90 ASN A C 1
ATOM 672 O O . ASN A 1 90 ? 13.482 -13.114 2.886 1.00 98.06 90 ASN A O 1
ATOM 676 N N . GLY A 1 91 ? 13.723 -11.058 3.761 1.00 97.06 91 GLY A N 1
ATOM 677 C CA . GLY A 1 91 ? 14.597 -10.540 2.714 1.00 97.06 91 GLY A CA 1
ATOM 678 C C . GLY A 1 91 ? 13.866 -10.335 1.388 1.00 97.06 91 GLY A C 1
ATOM 679 O O . GLY A 1 91 ? 14.225 -10.992 0.404 1.00 97.06 91 GLY A O 1
ATOM 680 N N . PRO A 1 92 ? 12.859 -9.440 1.335 1.00 97.06 92 PRO A N 1
ATOM 681 C CA . PRO A 1 92 ? 12.217 -9.099 0.078 1.00 97.06 92 PRO A CA 1
ATOM 682 C C . PRO A 1 92 ? 13.260 -8.511 -0.873 1.00 97.06 92 PRO A C 1
ATOM 684 O O . PRO A 1 92 ? 14.230 -7.870 -0.462 1.00 97.06 92 PRO A O 1
ATOM 687 N N . PHE A 1 93 ? 13.089 -8.775 -2.165 1.00 96.00 93 PHE A N 1
ATOM 688 C CA . PHE A 1 93 ? 14.040 -8.290 -3.164 1.00 96.00 93 PHE A CA 1
ATOM 689 C C . PHE A 1 93 ? 13.868 -6.798 -3.465 1.00 96.00 93 PHE A C 1
ATOM 691 O O . PHE A 1 93 ? 14.765 -6.212 -4.066 1.00 96.00 93 PHE A O 1
ATOM 698 N N . ASP A 1 94 ? 12.739 -6.223 -3.059 1.00 95.12 94 ASP A N 1
ATOM 699 C CA . ASP A 1 94 ? 12.422 -4.811 -3.176 1.00 95.12 94 ASP A CA 1
ATOM 700 C C . ASP A 1 94 ? 11.777 -4.315 -1.880 1.00 95.12 94 ASP A C 1
ATOM 702 O O . ASP A 1 94 ? 11.061 -5.063 -1.213 1.00 95.12 94 ASP A O 1
ATOM 706 N N . VAL A 1 95 ? 12.105 -3.086 -1.486 1.00 97.12 95 VAL A N 1
ATOM 707 C CA . VAL A 1 95 ? 11.512 -2.400 -0.334 1.00 97.12 95 VAL A CA 1
ATOM 708 C C . VAL A 1 95 ? 11.900 -0.923 -0.348 1.00 97.12 95 VAL A C 1
ATOM 710 O O . VAL A 1 95 ? 13.082 -0.558 -0.346 1.00 97.12 95 VAL A O 1
ATOM 713 N N . GLY A 1 96 ? 10.899 -0.048 -0.265 1.00 95.56 96 GLY A N 1
ATOM 714 C CA . GLY A 1 96 ? 11.122 1.391 -0.119 1.00 95.56 96 GLY A CA 1
ATOM 715 C C . GLY A 1 96 ? 11.914 1.762 1.146 1.00 95.56 96 GLY A C 1
ATOM 716 O O . GLY A 1 96 ? 11.726 1.190 2.221 1.00 95.56 96 GLY A O 1
ATOM 717 N N . LEU A 1 97 ? 12.779 2.780 1.057 1.00 94.88 97 LEU A N 1
ATOM 718 C CA . LEU A 1 97 ? 13.659 3.186 2.167 1.00 94.88 97 LEU A CA 1
ATOM 719 C C . LEU A 1 97 ? 12.899 3.603 3.437 1.00 94.88 97 LEU A C 1
ATOM 721 O O . LEU A 1 97 ? 13.316 3.245 4.536 1.00 94.88 97 LEU A O 1
ATOM 725 N N . MET A 1 98 ? 11.790 4.339 3.295 1.00 95.31 98 MET A N 1
ATOM 726 C CA . MET A 1 98 ? 10.958 4.735 4.440 1.00 95.31 98 MET A CA 1
ATOM 727 C C . MET A 1 98 ? 10.322 3.523 5.120 1.00 95.31 98 MET A C 1
ATOM 729 O O . MET A 1 98 ? 10.383 3.405 6.343 1.00 95.31 98 MET A O 1
ATOM 733 N N . THR A 1 99 ? 9.782 2.596 4.325 1.00 97.94 99 THR A N 1
ATOM 734 C CA . THR A 1 99 ? 9.262 1.315 4.808 1.00 97.94 99 THR A CA 1
ATOM 735 C C . THR A 1 99 ? 10.345 0.567 5.578 1.00 97.94 99 THR A C 1
ATOM 737 O O . THR A 1 99 ? 10.150 0.252 6.747 1.00 97.94 99 THR A O 1
ATOM 740 N N . ALA A 1 100 ? 11.518 0.355 4.976 1.00 98.12 100 ALA A N 1
ATOM 741 C CA . ALA A 1 100 ? 12.617 -0.367 5.612 1.00 98.12 100 ALA A CA 1
ATOM 742 C C . ALA A 1 100 ? 13.044 0.260 6.951 1.00 98.12 100 ALA A C 1
ATOM 744 O O . ALA A 1 100 ? 13.259 -0.458 7.927 1.00 98.12 100 ALA A O 1
ATOM 745 N N . ASP A 1 101 ? 13.155 1.587 7.028 1.00 97.62 101 ASP A N 1
ATOM 746 C CA . ASP A 1 101 ? 13.551 2.264 8.265 1.00 97.62 101 ASP A CA 1
ATOM 747 C C . ASP A 1 101 ? 12.495 2.163 9.363 1.00 97.62 101 ASP A C 1
ATOM 749 O O . ASP A 1 101 ? 12.847 1.906 10.516 1.00 97.62 101 ASP A O 1
ATOM 753 N N . ALA A 1 102 ? 11.213 2.305 9.019 1.00 98.31 102 ALA A N 1
ATOM 754 C CA . ALA A 1 102 ? 10.130 2.139 9.981 1.00 98.31 102 ALA A CA 1
ATOM 755 C C . ALA A 1 102 ? 10.090 0.699 10.512 1.00 98.31 102 ALA A C 1
ATOM 757 O O . ALA A 1 102 ? 10.070 0.487 11.723 1.00 98.31 102 ALA A O 1
ATOM 758 N N . LEU A 1 103 ? 10.194 -0.302 9.632 1.00 98.69 103 LEU A N 1
ATOM 759 C CA . LEU A 1 103 ? 10.185 -1.713 10.031 1.00 98.69 103 LEU A CA 1
ATOM 760 C C . LEU A 1 103 ? 11.403 -2.095 10.884 1.00 98.69 103 LEU A C 1
ATOM 762 O O . LEU A 1 103 ? 11.269 -2.876 11.823 1.00 98.69 103 LEU A O 1
ATOM 766 N N . ARG A 1 104 ? 12.580 -1.498 10.646 1.00 98.62 104 ARG A N 1
ATOM 767 C CA . ARG A 1 104 ? 13.752 -1.671 11.529 1.00 98.62 104 ARG A CA 1
ATOM 768 C C . ARG A 1 104 ? 13.530 -1.118 12.932 1.00 98.62 104 ARG A C 1
ATOM 770 O O . ARG A 1 104 ? 14.111 -1.657 13.871 1.00 98.62 104 ARG A O 1
ATOM 777 N N . ARG A 1 105 ? 12.764 -0.032 13.082 1.00 98.56 105 ARG A N 1
ATOM 778 C CA . ARG A 1 105 ? 12.406 0.516 14.401 1.00 98.56 105 ARG A CA 1
ATOM 779 C C . ARG A 1 105 ? 11.387 -0.374 15.095 1.00 98.56 105 ARG A C 1
ATOM 781 O O . ARG A 1 105 ? 11.591 -0.711 16.255 1.00 98.56 105 ARG A O 1
ATOM 788 N N . ILE A 1 106 ? 10.361 -0.819 14.373 1.00 98.69 106 ILE A N 1
ATOM 789 C CA . ILE A 1 106 ? 9.345 -1.733 14.916 1.00 98.69 106 ILE A CA 1
ATOM 790 C C . ILE A 1 106 ? 9.988 -3.049 15.365 1.00 98.69 106 ILE A C 1
ATOM 792 O O . ILE A 1 106 ? 9.745 -3.505 16.475 1.00 98.69 106 ILE A O 1
ATOM 796 N N . GLY A 1 107 ? 10.913 -3.604 14.576 1.00 98.12 107 GLY A N 1
ATOM 797 C CA . GLY A 1 107 ? 11.699 -4.782 14.964 1.00 98.12 107 GLY A CA 1
ATOM 798 C C . GLY A 1 107 ? 12.665 -4.566 16.143 1.00 98.12 107 GLY A C 1
ATOM 799 O O . GLY A 1 107 ? 13.305 -5.519 16.578 1.00 98.12 107 GLY A O 1
ATOM 800 N N . LYS A 1 108 ? 12.796 -3.332 16.647 1.00 98.00 108 LYS A N 1
ATOM 801 C CA . LYS A 1 108 ? 13.510 -2.958 17.882 1.00 98.00 108 LYS A CA 1
ATOM 802 C C . LYS A 1 108 ? 12.539 -2.481 18.971 1.00 98.00 108 LYS A C 1
ATOM 804 O O . LYS A 1 108 ? 12.908 -1.647 19.795 1.00 98.00 108 LYS A O 1
ATOM 809 N N . ASP A 1 109 ? 11.306 -2.980 18.936 1.00 97.12 109 ASP A N 1
ATOM 810 C CA . ASP A 1 109 ? 10.246 -2.730 19.917 1.00 97.12 109 ASP A CA 1
ATOM 811 C C . ASP A 1 109 ? 9.744 -1.272 19.981 1.00 97.12 109 ASP A C 1
ATOM 813 O O . ASP A 1 109 ? 9.130 -0.862 20.967 1.00 97.12 109 ASP A O 1
ATOM 817 N N . ILE A 1 110 ? 9.962 -0.472 18.928 1.00 98.31 110 ILE A N 1
ATOM 818 C CA . ILE A 1 110 ? 9.293 0.830 18.793 1.00 98.31 110 ILE A CA 1
ATOM 819 C C . ILE A 1 110 ? 7.861 0.604 18.308 1.00 98.31 110 ILE A C 1
ATOM 821 O O . ILE A 1 110 ? 7.644 -0.012 17.267 1.00 98.31 110 ILE A O 1
ATOM 825 N N . SER A 1 111 ? 6.879 1.141 19.034 1.00 98.38 111 SER A N 1
ATOM 826 C CA . SER A 1 111 ? 5.460 0.971 18.708 1.00 98.38 111 SER A CA 1
ATOM 827 C C . SER A 1 111 ? 5.125 1.388 17.271 1.00 98.38 111 SER A C 1
ATOM 829 O O . SER A 1 111 ? 5.643 2.389 16.760 1.00 98.38 111 SER A O 1
ATOM 831 N N . TRP A 1 112 ? 4.190 0.669 16.640 1.00 98.00 112 TRP A N 1
ATOM 832 C CA . TRP A 1 112 ? 3.760 0.910 15.253 1.00 98.00 112 TRP A CA 1
ATOM 833 C C . TRP A 1 112 ? 3.332 2.363 14.985 1.00 98.00 112 TRP A C 1
ATOM 835 O O . TRP A 1 112 ? 3.544 2.884 13.895 1.00 98.00 112 TRP A O 1
ATOM 845 N N . ASN A 1 113 ? 2.752 3.036 15.982 1.00 96.56 113 ASN A N 1
ATOM 846 C CA . ASN A 1 113 ? 2.260 4.411 15.882 1.00 96.56 113 ASN A CA 1
ATOM 847 C C . ASN A 1 113 ? 3.345 5.479 16.111 1.00 96.56 113 ASN A C 1
ATOM 849 O O . ASN A 1 113 ? 3.047 6.668 16.018 1.00 96.56 113 ASN A O 1
ATOM 853 N N . VAL A 1 114 ? 4.573 5.066 16.431 1.00 98.25 114 VAL A N 1
ATOM 854 C CA . VAL A 1 114 ? 5.727 5.944 16.676 1.00 98.25 114 VAL A CA 1
ATOM 855 C C . VAL A 1 114 ? 6.769 5.782 15.572 1.00 98.25 114 VAL A C 1
ATOM 857 O O . VAL A 1 114 ? 7.277 6.776 15.063 1.00 98.25 114 VAL A O 1
ATOM 860 N N . ALA A 1 115 ? 7.046 4.552 15.135 1.00 97.88 115 ALA A N 1
ATOM 861 C CA . ALA A 1 115 ? 8.127 4.268 14.192 1.00 97.88 115 ALA A CA 1
ATOM 862 C C . ALA A 1 115 ? 8.041 5.076 12.883 1.00 97.88 115 ALA A C 1
ATOM 864 O O . ALA A 1 115 ? 9.017 5.716 12.491 1.00 97.88 115 ALA A O 1
ATOM 865 N N . GLY A 1 116 ? 6.878 5.084 12.221 1.00 97.00 116 GLY A N 1
ATOM 866 C CA . GLY A 1 116 ? 6.676 5.866 10.997 1.00 97.00 116 GLY A CA 1
ATOM 867 C C . GLY A 1 116 ? 6.711 7.383 11.224 1.00 97.00 116 GLY A C 1
ATOM 868 O O . GLY A 1 116 ? 7.108 8.120 10.322 1.00 97.00 116 GLY A O 1
ATOM 869 N N . GLN A 1 117 ? 6.339 7.849 12.423 1.00 97.06 117 GLN A N 1
ATOM 870 C CA . GLN A 1 117 ? 6.397 9.263 12.811 1.00 97.06 117 GLN A CA 1
ATOM 871 C C . GLN A 1 117 ? 7.843 9.731 12.956 1.00 97.06 117 GLN A C 1
ATOM 873 O O . GLN A 1 117 ? 8.225 10.720 12.340 1.00 97.06 117 GLN A O 1
ATOM 878 N N . GLU A 1 118 ? 8.668 8.999 13.701 1.00 97.00 118 GLU A N 1
ATOM 879 C CA . GLU A 1 118 ? 10.068 9.382 13.889 1.00 97.00 118 GLU A CA 1
ATOM 880 C C . GLU A 1 118 ? 10.853 9.334 12.569 1.00 97.00 118 GLU A C 1
ATOM 882 O O . GLU A 1 118 ? 11.639 10.233 12.277 1.00 97.00 118 GLU A O 1
ATOM 887 N N . VAL A 1 119 ? 10.610 8.320 11.721 1.00 96.62 119 VAL A N 1
ATOM 888 C CA . VAL A 1 119 ? 11.222 8.260 10.380 1.00 96.62 119 VAL A CA 1
ATOM 889 C C . VAL A 1 119 ? 10.827 9.476 9.547 1.00 96.62 119 VAL A C 1
ATOM 891 O O . VAL A 1 119 ? 11.671 10.025 8.843 1.00 96.62 119 VAL A O 1
ATOM 894 N N . TRP A 1 120 ? 9.563 9.898 9.610 1.00 95.31 120 TRP A N 1
ATOM 895 C CA . TRP A 1 120 ? 9.096 11.089 8.908 1.00 95.31 120 TRP A CA 1
ATOM 896 C C . TRP A 1 120 ? 9.796 12.362 9.407 1.00 95.31 120 TRP A C 1
ATOM 898 O O . TRP A 1 120 ? 10.302 13.127 8.587 1.00 95.31 120 TRP A O 1
ATOM 908 N N . GLU A 1 121 ? 9.864 12.564 10.724 1.00 94.81 121 GLU A N 1
ATOM 909 C CA . GLU A 1 121 ? 10.428 13.768 11.353 1.00 94.81 121 GLU A CA 1
ATOM 910 C C . GLU A 1 121 ? 11.946 13.908 11.168 1.00 94.81 121 GLU A C 1
ATOM 912 O O . GLU A 1 121 ? 12.468 15.021 11.117 1.00 94.81 121 GLU A O 1
ATOM 917 N N . GLU A 1 122 ? 12.669 12.794 11.046 1.00 94.25 122 GLU A N 1
ATOM 918 C CA . GLU A 1 122 ? 14.124 12.793 10.850 1.00 94.25 122 GLU A CA 1
ATOM 919 C C . GLU A 1 122 ? 14.551 12.980 9.384 1.00 94.25 122 GLU A C 1
ATOM 921 O O . GLU A 1 122 ? 15.721 13.257 9.096 1.00 94.25 122 GLU A O 1
ATOM 926 N N . ARG A 1 123 ? 13.628 12.810 8.432 1.00 89.62 123 ARG A N 1
ATOM 927 C CA . ARG A 1 123 ? 13.912 12.917 6.997 1.00 89.62 123 ARG A CA 1
ATOM 928 C C . ARG A 1 123 ? 13.805 14.376 6.530 1.00 89.62 123 ARG A C 1
ATOM 930 O O . ARG A 1 123 ? 12.883 15.084 6.926 1.00 89.62 123 ARG A O 1
ATOM 937 N N . PRO A 1 124 ? 14.690 14.837 5.626 1.00 87.75 124 PRO A N 1
ATOM 938 C CA . PRO A 1 124 ? 14.540 16.144 4.994 1.00 87.75 124 PRO A CA 1
ATOM 939 C C . PRO A 1 124 ? 13.195 16.282 4.269 1.00 87.75 124 PRO A C 1
ATOM 941 O O . PRO A 1 124 ? 12.743 15.340 3.606 1.00 87.75 124 PRO A O 1
ATOM 944 N N . GLU A 1 125 ? 12.596 17.472 4.331 1.00 83.12 125 GLU A N 1
ATOM 945 C CA . GLU A 1 125 ? 11.361 17.769 3.601 1.00 83.12 125 GLU A CA 1
ATOM 946 C C . GLU A 1 125 ? 11.519 17.471 2.101 1.00 83.12 125 GLU A C 1
ATOM 948 O O . GLU A 1 125 ? 12.551 17.771 1.495 1.00 83.12 125 GLU A O 1
ATOM 953 N N . GLY A 1 126 ? 10.497 16.850 1.508 1.00 77.62 126 GLY A N 1
ATOM 954 C CA . GLY A 1 126 ? 10.511 16.408 0.111 1.00 77.62 126 GLY A CA 1
ATOM 955 C C . GLY A 1 126 ? 11.112 15.016 -0.119 1.00 77.62 126 GLY A C 1
ATOM 956 O O . GLY A 1 126 ? 11.056 14.518 -1.240 1.00 77.62 126 GLY A O 1
ATOM 957 N N . SER A 1 127 ? 11.640 14.356 0.918 1.00 79.94 127 SER A N 1
ATOM 958 C CA . SER A 1 127 ? 12.122 12.961 0.854 1.00 79.94 127 SER A CA 1
ATOM 959 C C . SER A 1 127 ? 11.273 11.977 1.668 1.00 79.94 127 SER A C 1
ATOM 961 O O . SER A 1 127 ? 11.666 10.833 1.886 1.00 79.94 127 SER A O 1
ATOM 963 N N . ASN A 1 128 ? 10.119 12.444 2.140 1.00 83.50 128 ASN A N 1
ATOM 964 C CA . ASN A 1 128 ? 9.346 11.834 3.213 1.00 83.50 128 ASN A CA 1
ATOM 965 C C . ASN A 1 128 ? 7.870 11.551 2.860 1.00 83.50 128 ASN A C 1
ATOM 967 O O . ASN A 1 128 ? 7.124 11.050 3.698 1.00 83.50 128 ASN A O 1
ATOM 971 N N . ALA A 1 129 ? 7.461 11.828 1.617 1.00 89.44 129 ALA A N 1
ATOM 972 C CA . ALA A 1 129 ? 6.106 11.598 1.111 1.00 89.44 129 ALA A CA 1
ATOM 973 C C . ALA A 1 129 ? 6.080 10.575 -0.038 1.00 89.44 129 ALA A C 1
ATOM 975 O O . ALA A 1 129 ? 5.593 10.854 -1.133 1.00 89.44 129 ALA A O 1
ATOM 976 N N . GLY A 1 130 ? 6.665 9.398 0.203 1.00 91.38 130 GLY A N 1
ATOM 977 C CA . GLY A 1 130 ? 6.618 8.270 -0.730 1.00 91.38 130 GLY A CA 1
ATOM 978 C C . GLY A 1 130 ? 5.230 7.619 -0.823 1.00 91.38 130 GLY A C 1
ATOM 979 O O . GLY A 1 130 ? 4.359 7.836 0.020 1.00 91.38 130 GLY A O 1
ATOM 980 N N . ASN A 1 131 ? 5.032 6.778 -1.838 1.00 96.31 131 ASN A N 1
ATOM 981 C CA . ASN A 1 131 ? 3.790 6.028 -2.077 1.00 96.31 131 ASN A CA 1
ATOM 982 C C . ASN A 1 131 ? 3.673 4.727 -1.253 1.00 96.31 131 ASN A C 1
ATOM 984 O O . ASN A 1 131 ? 2.652 4.048 -1.357 1.00 96.31 131 ASN A O 1
ATOM 988 N N . GLY A 1 132 ? 4.674 4.389 -0.431 1.00 97.00 132 GLY A N 1
ATOM 989 C CA . GLY A 1 132 ? 4.825 3.063 0.182 1.00 97.00 132 GLY A CA 1
ATOM 990 C C . GLY A 1 132 ? 3.685 2.621 1.106 1.00 97.00 132 GLY A C 1
ATOM 991 O O . GLY A 1 132 ? 3.512 1.429 1.347 1.00 97.00 132 GLY A O 1
ATOM 992 N N . SER A 1 133 ? 2.877 3.552 1.620 1.00 98.25 133 SER A N 1
ATOM 993 C CA . SER A 1 133 ? 1.639 3.215 2.330 1.00 98.25 133 SER A CA 1
ATOM 994 C C . SER A 1 133 ? 0.406 3.130 1.429 1.00 98.25 133 SER A C 1
ATOM 996 O O . SER A 1 133 ? -0.463 2.299 1.687 1.00 98.25 133 SER A O 1
ATOM 998 N N . VAL A 1 134 ? 0.331 3.953 0.378 1.00 98.38 134 VAL A N 1
ATOM 999 C CA . VAL A 1 134 ? -0.813 4.022 -0.547 1.00 98.38 134 VAL A CA 1
ATOM 1000 C C . VAL A 1 134 ? -0.878 2.774 -1.419 1.00 98.38 134 VAL A C 1
ATOM 1002 O O . VAL A 1 134 ? -1.947 2.200 -1.586 1.00 98.38 134 VAL A O 1
ATOM 1005 N N . MET A 1 135 ? 0.265 2.303 -1.920 1.00 98.25 135 MET A N 1
ATOM 1006 C CA . MET A 1 135 ? 0.328 1.153 -2.833 1.00 98.25 135 MET A CA 1
ATOM 1007 C C . MET A 1 135 ? -0.254 -0.147 -2.255 1.00 98.25 135 MET A C 1
ATOM 1009 O O . MET A 1 135 ? -0.691 -1.019 -2.995 1.00 98.25 135 MET A O 1
ATOM 1013 N N . ARG A 1 136 ? -0.305 -0.257 -0.922 1.00 98.50 136 ARG A N 1
ATOM 1014 C CA . ARG A 1 136 ? -0.746 -1.450 -0.188 1.00 98.50 136 ARG A CA 1
ATOM 1015 C C . ARG A 1 136 ? -2.107 -1.303 0.502 1.00 98.50 136 ARG A C 1
ATOM 1017 O O . ARG A 1 136 ? -2.538 -2.235 1.173 1.00 98.50 136 ARG A O 1
ATOM 1024 N N . CYS A 1 137 ? -2.771 -0.144 0.429 1.00 98.38 137 CYS A N 1
ATOM 1025 C CA . CYS A 1 137 ? -3.878 0.176 1.345 1.00 98.38 137 CYS A CA 1
ATOM 1026 C C . CYS A 1 137 ? -5.235 -0.455 0.980 1.00 98.38 137 CYS A C 1
ATOM 1028 O O . CYS A 1 137 ? -6.109 -0.526 1.847 1.00 98.38 137 CYS A O 1
ATOM 1030 N N . ALA A 1 138 ? -5.389 -0.965 -0.246 1.00 98.38 138 ALA A N 1
ATOM 1031 C CA . ALA A 1 138 ? -6.653 -1.459 -0.801 1.00 98.38 138 ALA A CA 1
ATOM 1032 C C . ALA A 1 138 ? -7.415 -2.509 0.045 1.00 98.38 138 ALA A C 1
ATOM 1034 O O . ALA A 1 138 ? -8.645 -2.434 0.095 1.00 98.38 138 ALA A O 1
ATOM 1035 N N . PRO A 1 139 ? -6.770 -3.457 0.762 1.00 98.69 139 PRO A N 1
ATOM 1036 C CA . PRO A 1 139 ? -7.494 -4.408 1.613 1.00 98.69 139 PRO A CA 1
ATOM 1037 C C . PRO A 1 139 ? -8.329 -3.741 2.716 1.00 98.69 139 PRO A C 1
ATOM 1039 O O . PRO A 1 139 ? -9.352 -4.284 3.128 1.00 98.69 139 PRO A O 1
ATOM 1042 N N . ILE A 1 140 ? -7.927 -2.550 3.174 1.00 98.69 140 ILE A N 1
ATOM 1043 C CA . ILE A 1 140 ? -8.677 -1.774 4.168 1.00 98.69 140 ILE A CA 1
ATOM 1044 C C . ILE A 1 140 ? -10.011 -1.294 3.572 1.00 98.69 140 ILE A C 1
ATOM 1046 O O . ILE A 1 140 ? -11.035 -1.384 4.244 1.00 98.69 140 ILE A O 1
ATOM 1050 N N . ALA A 1 141 ? -10.035 -0.868 2.302 1.00 98.12 141 ALA A N 1
ATOM 1051 C CA . ALA A 1 141 ? -11.281 -0.515 1.616 1.00 98.12 141 ALA A CA 1
ATOM 1052 C C . ALA A 1 141 ? -12.252 -1.697 1.548 1.00 98.12 141 ALA A C 1
ATOM 1054 O O . ALA A 1 141 ? -13.434 -1.532 1.822 1.00 98.12 141 ALA A O 1
ATOM 1055 N N . LEU A 1 142 ? -11.754 -2.902 1.262 1.00 97.38 142 LEU A N 1
ATOM 1056 C CA . LEU A 1 142 ? -12.592 -4.103 1.195 1.00 97.38 142 LEU A CA 1
ATOM 1057 C C . LEU A 1 142 ? -13.216 -4.468 2.547 1.00 97.38 142 LEU A C 1
ATOM 1059 O O . LEU A 1 142 ? -14.356 -4.924 2.590 1.00 97.38 142 LEU A O 1
ATOM 1063 N N . ALA A 1 143 ? -12.485 -4.264 3.644 1.00 97.31 143 ALA A N 1
ATOM 1064 C CA . ALA A 1 143 ? -12.970 -4.586 4.983 1.00 97.31 143 ALA A CA 1
ATOM 1065 C C . ALA A 1 143 ? -13.971 -3.560 5.540 1.00 97.31 143 ALA A C 1
ATOM 1067 O O . ALA A 1 143 ? -14.839 -3.936 6.326 1.00 97.31 143 ALA A O 1
ATOM 1068 N N . PHE A 1 144 ? -13.867 -2.287 5.140 1.00 97.44 144 PHE A N 1
ATOM 1069 C CA . PHE A 1 144 ? -14.633 -1.187 5.743 1.00 97.44 144 PHE A CA 1
ATOM 1070 C C . PHE A 1 144 ? -15.434 -0.344 4.735 1.00 97.44 144 PHE A C 1
ATOM 1072 O O . PHE A 1 144 ? -15.844 0.761 5.069 1.00 97.44 144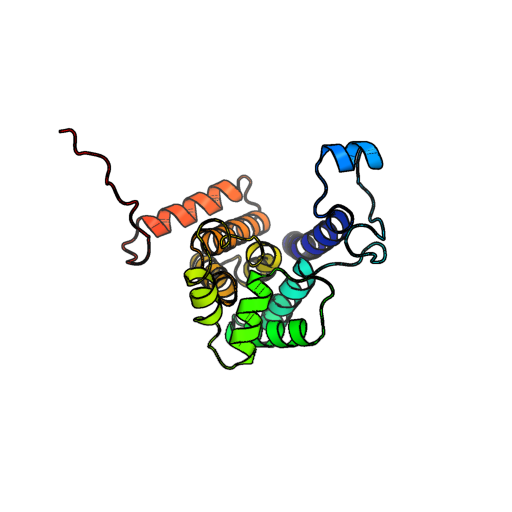 PHE A O 1
ATOM 1079 N N . ALA A 1 145 ? -15.701 -0.844 3.521 1.00 94.88 145 ALA A N 1
ATOM 1080 C CA . ALA A 1 145 ? -16.397 -0.090 2.465 1.00 94.88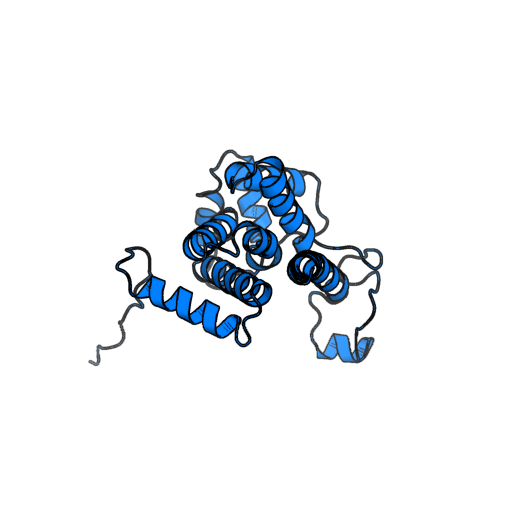 145 ALA A CA 1
ATOM 1081 C C . ALA A 1 145 ? -17.731 0.545 2.912 1.00 94.88 145 ALA A C 1
ATOM 1083 O O . ALA A 1 145 ? -18.064 1.643 2.478 1.00 94.88 145 ALA A O 1
ATOM 1084 N N . GLY A 1 146 ? -18.470 -0.120 3.808 1.00 93.50 146 GLY A N 1
ATOM 1085 C CA . GLY A 1 146 ? -19.769 0.348 4.305 1.00 93.50 146 GLY A CA 1
ATOM 1086 C C . GLY A 1 146 ? -19.722 1.347 5.470 1.00 93.50 146 GLY A C 1
ATOM 1087 O O . GLY A 1 146 ? -20.781 1.765 5.931 1.00 93.50 146 GLY A O 1
ATOM 1088 N N . ASP A 1 147 ? -18.539 1.707 5.974 1.00 96.12 147 ASP A N 1
ATOM 1089 C CA . ASP A 1 147 ? -18.362 2.653 7.084 1.00 96.12 147 ASP A CA 1
ATOM 1090 C C . ASP A 1 147 ? -17.201 3.605 6.769 1.00 96.12 147 ASP A C 1
ATOM 1092 O O . ASP A 1 147 ? -16.034 3.320 7.046 1.00 96.12 147 ASP A O 1
ATOM 1096 N N . TRP A 1 148 ? -17.533 4.739 6.146 1.00 96.44 148 TRP A N 1
ATOM 1097 C CA . TRP A 1 148 ? -16.553 5.698 5.631 1.00 96.44 148 TRP A CA 1
ATOM 1098 C C . TRP A 1 148 ? -15.741 6.376 6.740 1.00 96.44 148 TRP A C 1
ATOM 1100 O O . TRP A 1 148 ? -14.555 6.637 6.544 1.00 96.44 148 TRP A O 1
ATOM 1110 N N . ASP A 1 149 ? -16.321 6.615 7.916 1.00 96.25 149 ASP A N 1
ATOM 1111 C CA . ASP A 1 149 ? -15.610 7.235 9.040 1.00 96.25 149 ASP A CA 1
ATOM 1112 C C . ASP A 1 149 ? -14.543 6.281 9.588 1.00 96.25 149 ASP A C 1
ATOM 1114 O O . ASP A 1 149 ? -13.365 6.643 9.726 1.00 96.25 149 ASP A O 1
ATOM 1118 N N . THR A 1 150 ? -14.925 5.019 9.818 1.00 97.50 150 THR A N 1
ATOM 1119 C CA . THR A 1 150 ? -13.977 3.969 10.205 1.00 97.50 150 THR A CA 1
ATOM 1120 C C . THR A 1 150 ? -12.929 3.761 9.115 1.00 97.50 150 THR A C 1
ATOM 1122 O O . THR A 1 150 ? -11.734 3.701 9.414 1.00 97.50 150 THR A O 1
ATOM 1125 N N . LEU A 1 151 ? -13.339 3.713 7.844 1.00 98.44 151 LEU A N 1
ATOM 1126 C CA . LEU A 1 151 ? -12.438 3.517 6.713 1.00 98.44 151 LEU A CA 1
ATOM 1127 C C . LEU A 1 151 ? -11.364 4.607 6.636 1.00 98.44 151 LEU A C 1
ATOM 1129 O O . LEU A 1 151 ? -10.181 4.300 6.459 1.00 98.44 151 LEU A O 1
ATOM 1133 N N . GLN A 1 152 ? -11.746 5.871 6.818 1.00 98.31 152 GLN A N 1
ATOM 1134 C CA . GLN A 1 152 ? -10.813 6.995 6.864 1.00 98.31 152 GLN A CA 1
ATOM 1135 C C . GLN A 1 152 ? -9.790 6.833 7.989 1.00 98.31 152 GLN A C 1
ATOM 1137 O O . GLN A 1 152 ? -8.583 6.966 7.759 1.00 98.31 152 GLN A O 1
ATOM 1142 N N . GLN A 1 153 ? -10.252 6.520 9.201 1.00 98.00 153 GLN A N 1
ATOM 1143 C CA . GLN A 1 153 ? -9.373 6.362 10.355 1.00 98.00 153 GLN A CA 1
ATOM 1144 C C . GLN A 1 153 ? -8.398 5.187 10.174 1.00 98.00 153 GLN A C 1
ATOM 1146 O O . GLN A 1 153 ? -7.189 5.378 10.325 1.00 98.00 153 GLN A O 1
ATOM 1151 N N . MET A 1 154 ? -8.886 4.010 9.768 1.00 98.62 154 MET A N 1
ATOM 1152 C CA . MET A 1 154 ? -8.041 2.824 9.566 1.00 98.62 154 MET A CA 1
ATOM 1153 C C . MET A 1 154 ? -7.051 3.006 8.411 1.00 98.62 154 MET A C 1
ATOM 1155 O O . MET A 1 154 ? -5.910 2.554 8.496 1.00 98.62 154 MET A O 1
ATOM 1159 N N . SER A 1 155 ? -7.435 3.733 7.358 1.00 98.69 155 SER A N 1
ATOM 1160 C CA . SER A 1 155 ? -6.527 4.077 6.255 1.00 98.69 155 SER A CA 1
ATOM 1161 C C . SER A 1 155 ? -5.371 4.962 6.724 1.00 98.69 155 SER A C 1
ATOM 1163 O O . SER A 1 155 ? -4.211 4.716 6.384 1.00 98.69 155 SER A O 1
ATOM 1165 N N . ARG A 1 156 ? -5.669 5.976 7.549 1.00 98.62 156 ARG A N 1
ATOM 1166 C CA . ARG A 1 156 ? -4.649 6.869 8.116 1.00 98.62 156 ARG A CA 1
ATOM 1167 C C . ARG A 1 156 ? -3.731 6.110 9.081 1.00 98.62 156 ARG A C 1
ATOM 1169 O O . ARG A 1 156 ? -2.518 6.304 9.033 1.00 98.62 156 ARG A O 1
ATOM 1176 N N . ASP A 1 157 ? -4.276 5.229 9.916 1.00 98.69 157 ASP A N 1
ATOM 1177 C CA . ASP A 1 157 ? -3.490 4.454 10.885 1.00 98.69 157 ASP A CA 1
ATOM 1178 C C . ASP A 1 157 ? -2.626 3.377 10.220 1.00 98.69 157 ASP A C 1
ATOM 1180 O O . ASP A 1 157 ? -1.448 3.263 10.552 1.00 98.69 157 ASP A O 1
ATOM 1184 N N . SER A 1 158 ? -3.140 2.677 9.203 1.00 98.75 158 SER A N 1
ATOM 1185 C CA . SER A 1 158 ? -2.350 1.741 8.387 1.00 98.75 158 SER A CA 1
ATOM 1186 C C . SER A 1 158 ? -1.174 2.436 7.683 1.00 98.75 158 SER A C 1
ATOM 1188 O O . SER A 1 158 ? -0.062 1.896 7.617 1.00 98.75 158 SER A O 1
ATOM 1190 N N . SER A 1 159 ? -1.386 3.670 7.206 1.00 98.75 159 SER A N 1
ATOM 1191 C CA . SER A 1 159 ? -0.307 4.491 6.650 1.00 98.75 159 SER A CA 1
ATOM 1192 C C . SER A 1 159 ? 0.739 4.829 7.704 1.00 98.75 159 SER A C 1
ATOM 1194 O O . SER A 1 159 ? 1.926 4.595 7.469 1.00 98.75 159 SER A O 1
ATOM 1196 N N . ARG A 1 160 ? 0.312 5.310 8.881 1.00 98.31 160 ARG A N 1
ATOM 1197 C CA . ARG A 1 160 ? 1.193 5.753 9.976 1.00 98.31 160 ARG A CA 1
ATOM 1198 C C . ARG A 1 160 ? 2.192 4.701 10.453 1.00 98.31 160 ARG A C 1
ATOM 1200 O O . ARG A 1 160 ? 3.247 5.096 10.937 1.00 98.31 160 ARG A O 1
ATOM 1207 N N . ILE A 1 161 ? 1.916 3.407 10.250 1.00 98.69 161 ILE A N 1
ATOM 1208 C CA . ILE A 1 161 ? 2.866 2.319 10.545 1.00 98.69 161 ILE A CA 1
ATOM 1209 C C . ILE A 1 161 ? 4.240 2.585 9.904 1.00 98.69 161 ILE A C 1
ATOM 1211 O O . ILE A 1 161 ? 5.271 2.296 10.503 1.00 98.69 161 ILE A O 1
ATOM 1215 N N . THR A 1 162 ? 4.272 3.143 8.686 1.00 98.44 162 THR A N 1
ATOM 1216 C CA . THR A 1 162 ? 5.532 3.401 7.953 1.00 98.44 162 THR A CA 1
ATOM 1217 C C . THR A 1 162 ? 5.659 4.813 7.384 1.00 98.44 162 THR A C 1
ATOM 1219 O O . THR A 1 162 ? 6.768 5.319 7.253 1.00 98.44 162 THR A O 1
ATOM 1222 N N . HIS A 1 163 ? 4.538 5.458 7.065 1.00 97.94 163 HIS A N 1
ATOM 1223 C CA . HIS A 1 163 ? 4.456 6.772 6.438 1.00 97.94 163 HIS A CA 1
ATOM 1224 C C . HIS A 1 163 ? 3.450 7.633 7.211 1.00 97.94 163 HIS A C 1
ATOM 1226 O O . HIS A 1 163 ? 2.243 7.614 6.939 1.00 97.94 163 HIS A O 1
ATOM 1232 N N . ALA A 1 164 ? 3.948 8.371 8.204 1.00 96.88 164 ALA A N 1
ATOM 1233 C CA . ALA A 1 164 ? 3.125 9.246 9.037 1.00 96.88 164 ALA A CA 1
ATOM 1234 C C . ALA A 1 164 ? 2.884 10.642 8.437 1.00 96.88 164 ALA A C 1
ATOM 1236 O O . ALA A 1 164 ? 2.043 11.380 8.952 1.00 96.88 164 ALA A O 1
ATOM 1237 N N . ASP A 1 165 ? 3.566 10.980 7.337 1.00 95.31 165 ASP A N 1
ATOM 1238 C CA . ASP A 1 165 ? 3.366 12.242 6.624 1.00 95.31 165 ASP A CA 1
ATOM 1239 C C . ASP A 1 165 ? 1.870 12.452 6.299 1.00 95.31 165 ASP A C 1
ATOM 1241 O O . ASP A 1 165 ? 1.206 11.539 5.779 1.00 95.31 165 ASP A O 1
ATOM 1245 N N . PRO A 1 166 ? 1.304 13.642 6.581 1.00 94.25 166 PRO A N 1
ATOM 1246 C CA . PRO A 1 166 ? -0.087 13.947 6.287 1.00 94.25 166 PRO A CA 1
ATOM 1247 C C . PRO A 1 166 ? -0.474 13.651 4.837 1.00 94.25 166 PRO A C 1
ATOM 1249 O O . PRO A 1 166 ? -1.555 13.117 4.615 1.00 94.25 166 PRO A O 1
ATOM 1252 N N . ARG A 1 167 ? 0.395 13.906 3.854 1.00 95.00 167 ARG A N 1
ATOM 1253 C CA . ARG A 1 167 ? 0.115 13.625 2.435 1.00 95.00 167 ARG A CA 1
ATOM 1254 C C . ARG A 1 167 ? -0.098 12.132 2.188 1.00 95.00 167 ARG A C 1
ATOM 1256 O O . ARG A 1 167 ? -1.039 11.764 1.493 1.00 95.00 167 ARG A O 1
ATOM 1263 N N . CYS A 1 168 ? 0.718 11.276 2.803 1.00 97.19 168 CYS A N 1
ATOM 1264 C CA . CYS A 1 168 ? 0.596 9.820 2.695 1.00 97.19 168 CYS A CA 1
ATOM 1265 C C . CYS A 1 168 ? -0.683 9.311 3.371 1.00 97.19 168 CYS A C 1
ATOM 1267 O O . CYS A 1 168 ? -1.436 8.539 2.778 1.00 97.19 168 CYS A O 1
ATOM 1269 N N . THR A 1 169 ? -0.961 9.777 4.594 1.00 97.38 169 THR A N 1
ATOM 1270 C CA . THR A 1 169 ? -2.154 9.352 5.350 1.00 97.38 169 THR A CA 1
ATOM 1271 C C . THR A 1 169 ? -3.457 9.803 4.680 1.00 97.38 169 THR A C 1
ATOM 1273 O O . THR A 1 169 ? -4.402 9.018 4.606 1.00 97.38 169 THR A O 1
ATOM 1276 N N . HIS A 1 170 ? -3.500 11.025 4.134 1.00 96.62 170 HIS A N 1
ATOM 1277 C CA . HIS A 1 170 ? -4.638 11.516 3.350 1.00 96.62 170 HIS A CA 1
ATOM 1278 C C . HIS A 1 170 ? -4.762 10.776 2.018 1.00 96.62 170 HIS A C 1
ATOM 1280 O O . HIS A 1 170 ? -5.868 10.399 1.650 1.00 96.62 170 HIS A O 1
ATOM 1286 N N . GLY A 1 171 ? -3.648 10.507 1.327 1.00 97.94 171 GLY A N 1
ATOM 1287 C CA . GLY A 1 171 ? -3.647 9.727 0.088 1.00 97.94 171 GLY A CA 1
ATOM 1288 C C . GLY A 1 171 ? -4.212 8.317 0.278 1.00 97.94 171 GLY A C 1
ATOM 1289 O O . GLY A 1 171 ? -5.016 7.868 -0.534 1.00 97.94 171 GLY A O 1
ATOM 1290 N N . CYS A 1 172 ? -3.870 7.649 1.386 1.00 98.62 172 CYS A N 1
ATOM 1291 C CA . CYS A 1 172 ? -4.431 6.336 1.716 1.00 98.62 172 CYS A CA 1
ATOM 1292 C C . CYS A 1 172 ? -5.942 6.404 1.938 1.00 98.62 172 CYS A C 1
ATOM 1294 O O . CYS A 1 172 ? -6.667 5.562 1.415 1.00 98.62 172 CYS A O 1
ATOM 1296 N N . ALA A 1 173 ? -6.417 7.398 2.697 1.00 98.50 173 ALA A N 1
ATOM 1297 C CA . ALA A 1 173 ? -7.845 7.587 2.930 1.00 98.50 173 ALA A CA 1
ATOM 1298 C C . ALA A 1 173 ? -8.594 7.909 1.627 1.00 98.50 173 ALA A C 1
ATOM 1300 O O . ALA A 1 173 ? -9.622 7.298 1.359 1.00 98.50 173 ALA A O 1
ATOM 1301 N N . ALA A 1 174 ? -8.048 8.790 0.783 1.00 98.38 174 ALA A N 1
ATOM 1302 C CA . ALA A 1 174 ? -8.642 9.154 -0.503 1.00 98.38 174 ALA A CA 1
ATOM 1303 C C . ALA A 1 174 ? -8.773 7.950 -1.438 1.00 98.38 174 ALA A C 1
ATOM 1305 O O . ALA A 1 174 ? -9.854 7.702 -1.973 1.00 98.38 174 ALA A O 1
ATOM 1306 N N . LEU A 1 175 ? -7.700 7.167 -1.598 1.00 98.69 175 LEU A N 1
ATOM 1307 C CA . LEU A 1 175 ? -7.728 5.978 -2.446 1.00 98.69 175 LEU A CA 1
ATOM 1308 C C . LEU A 1 175 ? -8.726 4.944 -1.919 1.00 98.69 175 LEU A C 1
ATOM 1310 O O . LEU A 1 175 ? -9.527 4.416 -2.684 1.00 98.69 175 LEU A O 1
ATOM 1314 N N . ASN A 1 176 ? -8.727 4.687 -0.613 1.00 98.75 176 ASN A N 1
ATOM 1315 C CA . ASN A 1 176 ? -9.618 3.691 -0.034 1.00 98.75 176 ASN A CA 1
ATOM 1316 C C . ASN A 1 176 ? -11.096 4.091 -0.089 1.00 98.75 176 ASN A C 1
ATOM 1318 O O . ASN A 1 176 ? -11.928 3.241 -0.399 1.00 98.75 176 ASN A O 1
ATOM 1322 N N . LEU A 1 177 ? -11.430 5.362 0.145 1.00 98.62 177 LEU A N 1
ATOM 1323 C CA . LEU A 1 177 ? -12.794 5.865 -0.048 1.00 98.62 177 LEU A CA 1
ATOM 1324 C C . LEU A 1 177 ? -13.216 5.792 -1.519 1.00 98.62 177 LEU A C 1
ATOM 1326 O O . LEU A 1 177 ? -14.337 5.394 -1.812 1.00 98.62 177 LEU A O 1
ATOM 1330 N N . THR A 1 178 ? -12.302 6.093 -2.447 1.00 98.56 178 THR A N 1
ATOM 1331 C CA . THR A 1 178 ? -12.560 5.952 -3.890 1.00 98.56 178 THR A CA 1
ATOM 1332 C C . THR A 1 178 ? -12.877 4.496 -4.240 1.00 98.56 178 THR A C 1
ATOM 1334 O O . THR A 1 178 ? -13.825 4.219 -4.972 1.00 98.56 178 THR A O 1
ATOM 1337 N N . ILE A 1 179 ? -12.114 3.543 -3.691 1.00 98.31 179 ILE A N 1
ATOM 1338 C CA . ILE A 1 179 ? -12.376 2.111 -3.868 1.00 98.31 179 ILE A CA 1
ATOM 1339 C C . ILE A 1 179 ? -13.732 1.733 -3.256 1.00 98.31 179 ILE A C 1
ATOM 1341 O O . ILE A 1 179 ? -14.506 1.045 -3.913 1.00 98.31 179 ILE A O 1
ATOM 1345 N N . ALA A 1 180 ? -14.059 2.198 -2.047 1.00 97.81 180 ALA A N 1
ATOM 1346 C CA . ALA A 1 180 ? -15.354 1.936 -1.416 1.00 97.81 180 ALA A CA 1
ATOM 1347 C C . ALA A 1 180 ? -16.531 2.446 -2.266 1.00 97.81 180 ALA A C 1
ATOM 1349 O O . ALA A 1 180 ? -17.456 1.688 -2.553 1.00 97.81 180 ALA A O 1
ATOM 1350 N N . ALA A 1 181 ? -16.447 3.680 -2.768 1.00 97.12 181 ALA A N 1
ATOM 1351 C CA . ALA A 1 181 ? -17.445 4.256 -3.667 1.00 97.12 181 ALA A CA 1
ATOM 1352 C C . ALA A 1 181 ? -17.588 3.449 -4.975 1.00 97.12 181 ALA A C 1
ATOM 1354 O O . ALA A 1 181 ? -18.699 3.151 -5.419 1.00 97.12 181 ALA A O 1
ATOM 1355 N N . LEU A 1 182 ? -16.469 3.010 -5.570 1.00 96.19 182 LEU A N 1
ATOM 1356 C CA . LEU A 1 182 ? -16.473 2.127 -6.746 1.00 96.19 182 LEU A CA 1
ATOM 1357 C C . LEU A 1 182 ? -17.169 0.788 -6.473 1.00 96.19 182 LEU A C 1
ATOM 1359 O O . LEU A 1 182 ? -17.898 0.281 -7.331 1.00 96.19 182 LEU A O 1
ATOM 1363 N N . LEU A 1 183 ? -16.950 0.199 -5.295 1.00 95.25 183 LEU A N 1
ATOM 1364 C CA . LEU A 1 183 ? -17.595 -1.055 -4.900 1.00 95.25 183 LEU A CA 1
ATOM 1365 C C . LEU A 1 183 ? -19.116 -0.884 -4.829 1.00 95.25 183 LEU A C 1
ATOM 1367 O O . LEU A 1 183 ? -19.833 -1.727 -5.378 1.00 95.25 183 LEU A O 1
ATOM 1371 N N . ASP A 1 184 ? -19.582 0.246 -4.295 1.00 93.06 184 ASP A N 1
ATOM 1372 C CA . ASP A 1 184 ? -21.002 0.611 -4.202 1.00 93.06 184 ASP A CA 1
ATOM 1373 C C . ASP A 1 184 ? -21.619 1.067 -5.538 1.00 93.06 184 ASP A C 1
ATOM 1375 O O . ASP A 1 184 ? -22.839 1.160 -5.670 1.00 93.06 184 ASP A O 1
ATOM 1379 N N . GLY A 1 185 ? -20.799 1.246 -6.578 1.00 93.38 185 GLY A N 1
ATOM 1380 C CA . GLY A 1 185 ? -21.254 1.606 -7.922 1.00 93.38 185 GLY A CA 1
ATOM 1381 C C . GLY A 1 185 ? -21.481 3.094 -8.133 1.00 93.38 185 GLY A C 1
ATOM 1382 O O . GLY A 1 185 ? -22.261 3.449 -9.013 1.00 93.38 185 GLY A O 1
ATOM 1383 N N . ASP A 1 186 ? -20.794 3.930 -7.359 1.00 95.38 186 ASP A N 1
ATOM 1384 C CA . ASP A 1 186 ? -20.708 5.366 -7.597 1.00 95.38 186 ASP A CA 1
ATOM 1385 C C . ASP A 1 186 ? -20.128 5.658 -8.998 1.00 95.38 186 ASP A C 1
ATOM 1387 O O . ASP A 1 186 ? -19.181 5.003 -9.448 1.00 95.38 186 ASP A O 1
ATOM 1391 N N . GLU A 1 187 ? -20.710 6.632 -9.700 1.00 96.31 187 GLU A N 1
ATOM 1392 C CA . GLU A 1 187 ? -20.271 7.075 -11.029 1.00 96.31 187 GLU A CA 1
ATOM 1393 C C . GLU A 1 187 ? -19.112 8.089 -10.966 1.00 96.31 187 GLU A C 1
ATOM 1395 O O . GLU A 1 187 ? -18.379 8.243 -11.945 1.00 96.31 187 GLU A O 1
ATOM 1400 N N . GLN A 1 188 ? -18.927 8.763 -9.826 1.00 97.06 188 GLN A N 1
ATOM 1401 C CA . GLN A 1 188 ? -17.891 9.769 -9.559 1.00 97.06 188 GLN A CA 1
ATOM 1402 C C . GLN A 1 188 ? -17.144 9.464 -8.245 1.00 97.06 188 GLN A C 1
ATOM 1404 O O . GLN A 1 188 ? -17.037 10.308 -7.355 1.00 97.06 188 GLN A O 1
ATOM 1409 N N . PRO A 1 189 ? -16.561 8.261 -8.111 1.00 97.12 189 PRO A N 1
ATOM 1410 C CA . PRO A 1 189 ? -16.053 7.749 -6.837 1.00 97.12 189 PRO A CA 1
ATOM 1411 C C . PRO A 1 189 ? -14.939 8.601 -6.217 1.00 97.12 189 PRO A C 1
ATOM 1413 O O . PRO A 1 189 ? -14.837 8.689 -4.995 1.00 97.12 189 PRO A O 1
ATOM 1416 N N . LEU A 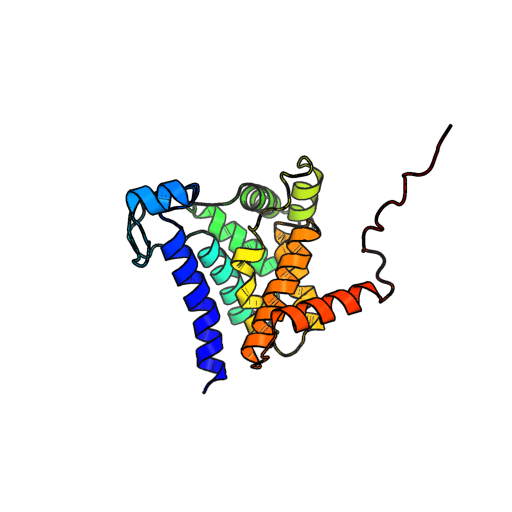1 190 ? -14.093 9.223 -7.046 1.00 97.00 190 LEU A N 1
ATOM 1417 C CA . LEU A 1 190 ? -13.023 10.098 -6.568 1.00 97.00 190 LEU A CA 1
ATOM 1418 C C . LEU A 1 190 ? -13.582 11.415 -6.022 1.00 97.00 190 LEU A C 1
ATOM 1420 O O . LEU A 1 190 ? -13.116 11.882 -4.986 1.00 97.00 190 LEU A O 1
ATOM 1424 N N . ASP A 1 191 ? -14.576 11.998 -6.691 1.00 97.62 191 ASP A N 1
ATOM 1425 C CA . ASP A 1 191 ? -15.186 13.252 -6.251 1.00 97.62 191 ASP A CA 1
ATOM 1426 C C . ASP A 1 191 ? -15.924 13.035 -4.923 1.00 97.62 191 ASP A C 1
ATOM 1428 O O . ASP A 1 191 ? -15.648 13.745 -3.955 1.00 97.62 191 ASP A O 1
ATOM 1432 N N . SER A 1 192 ? -16.723 11.966 -4.816 1.00 96.88 192 SER A N 1
ATOM 1433 C CA . SER A 1 192 ? -17.374 11.553 -3.564 1.00 96.88 192 SER A CA 1
ATOM 1434 C C . SER A 1 192 ? -16.369 11.352 -2.421 1.00 96.88 192 SER A C 1
ATOM 1436 O O . SER A 1 192 ? -16.578 11.826 -1.301 1.00 96.88 192 SER A O 1
ATOM 1438 N N . ALA A 1 193 ? -15.237 10.689 -2.692 1.00 96.81 193 ALA A N 1
ATOM 1439 C CA . ALA A 1 193 ? -14.172 10.487 -1.709 1.00 96.81 193 ALA A CA 1
ATOM 1440 C C . ALA A 1 193 ? -13.535 11.808 -1.238 1.00 96.81 193 ALA A C 1
ATOM 1442 O O . ALA A 1 193 ? -13.279 11.988 -0.044 1.00 96.81 193 ALA A O 1
ATOM 1443 N N . LEU A 1 194 ? -13.273 12.740 -2.160 1.00 96.06 194 LEU A N 1
ATOM 1444 C CA . LEU A 1 194 ? -12.696 14.048 -1.845 1.00 96.06 194 LEU A CA 1
ATOM 1445 C C . LEU A 1 194 ? -13.674 14.938 -1.067 1.00 96.06 194 LEU A C 1
ATOM 1447 O O . LEU A 1 194 ? -13.254 15.626 -0.134 1.00 96.06 194 LEU A O 1
ATOM 1451 N N . GLU A 1 195 ? -14.965 14.900 -1.402 1.00 95.44 195 GLU A N 1
ATOM 1452 C CA . GLU A 1 195 ? -16.012 15.607 -0.661 1.00 95.44 195 GLU A CA 1
ATOM 1453 C C . GLU A 1 195 ? -16.084 15.127 0.792 1.00 95.44 195 GLU A C 1
ATOM 1455 O O . GLU A 1 195 ? -16.027 15.954 1.709 1.00 95.44 195 GLU A O 1
ATOM 1460 N N . ALA A 1 196 ? -16.099 13.809 1.021 1.00 93.00 196 ALA A N 1
ATOM 1461 C CA . ALA A 1 196 ? -16.101 13.236 2.368 1.00 93.00 196 ALA A CA 1
ATOM 1462 C C . ALA A 1 196 ? -14.872 13.659 3.192 1.00 93.00 196 ALA A C 1
ATOM 1464 O O . ALA A 1 196 ? -15.008 14.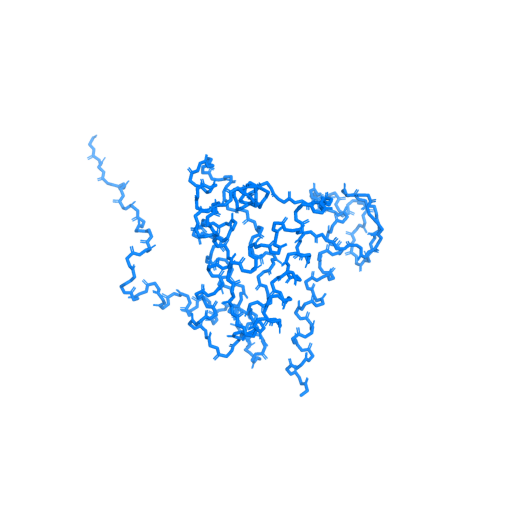107 4.331 1.00 93.00 196 ALA A O 1
ATOM 1465 N N . LEU A 1 197 ? -13.675 13.616 2.596 1.00 91.38 197 LEU A N 1
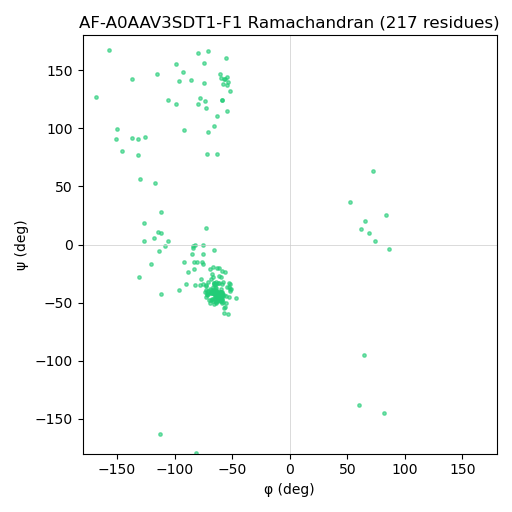ATOM 1466 C CA . LEU A 1 197 ? -12.442 14.067 3.254 1.00 91.38 197 LEU A CA 1
ATOM 1467 C C . LEU A 1 197 ? -12.441 15.568 3.567 1.00 91.38 197 LEU A C 1
ATOM 1469 O O . LEU A 1 197 ? -11.820 16.006 4.537 1.00 91.38 197 LEU A O 1
ATOM 1473 N N . SER A 1 198 ? -13.099 16.377 2.736 1.00 86.31 198 SER A N 1
ATOM 1474 C CA . SER A 1 198 ? -13.190 17.822 2.949 1.00 86.31 198 SER A CA 1
ATOM 1475 C C . SER A 1 198 ? -14.129 18.182 4.104 1.00 86.31 198 SER A C 1
ATOM 1477 O O . SER A 1 198 ? -13.837 19.113 4.858 1.00 86.31 198 SER A O 1
ATOM 1479 N N . ALA A 1 199 ? -15.207 17.413 4.294 1.00 74.69 199 ALA A N 1
ATOM 1480 C CA . ALA A 1 199 ? -16.141 17.588 5.403 1.00 74.69 199 ALA A CA 1
ATOM 1481 C C . ALA A 1 199 ? -15.454 17.337 6.759 1.00 74.69 199 ALA A C 1
ATOM 1483 O O . ALA A 1 199 ? -15.604 18.146 7.680 1.00 74.69 199 ALA A O 1
ATOM 1484 N N . ASP A 1 200 ? -14.601 16.310 6.832 1.00 63.28 200 ASP A N 1
ATOM 1485 C CA . ASP A 1 200 ? -13.732 15.989 7.977 1.00 63.28 200 ASP A CA 1
ATOM 1486 C C . ASP A 1 200 ? -12.845 17.176 8.409 1.00 63.28 200 ASP A C 1
ATOM 1488 O O . ASP A 1 200 ? -12.622 17.402 9.600 1.00 63.28 200 ASP A O 1
ATOM 1492 N N . CYS A 1 201 ? -12.363 17.979 7.454 1.00 54.78 201 CYS A N 1
ATOM 1493 C CA . CYS A 1 201 ? -11.519 19.152 7.715 1.00 54.78 201 CYS A CA 1
ATOM 1494 C C . CYS A 1 201 ? -12.288 20.366 8.268 1.00 54.78 201 CYS A C 1
ATOM 1496 O O . CYS A 1 201 ? -11.662 21.294 8.787 1.00 54.78 201 CYS A O 1
ATOM 1498 N N . THR A 1 202 ? -13.619 20.388 8.143 1.00 49.91 202 THR A N 1
ATOM 1499 C CA . THR A 1 202 ? -14.474 21.476 8.659 1.00 49.91 202 THR A CA 1
ATOM 1500 C C . THR A 1 202 ? -14.996 21.218 10.073 1.00 49.91 202 THR A C 1
ATOM 1502 O O . THR A 1 202 ? -15.425 22.157 10.745 1.00 49.91 202 THR A O 1
ATOM 1505 N N . GLY A 1 203 ? -14.900 19.975 10.559 1.00 41.59 203 GLY A N 1
ATOM 1506 C CA . GLY A 1 203 ? -15.030 19.654 11.976 1.00 41.59 203 GLY A CA 1
ATOM 1507 C C . GLY A 1 203 ? -13.771 20.074 12.737 1.00 41.59 203 GLY A C 1
ATOM 1508 O O . GLY A 1 203 ? -12.657 19.903 12.249 1.00 41.59 203 GLY A O 1
ATOM 1509 N N . GLU A 1 204 ? -13.924 20.644 13.932 1.00 35.12 204 GLU A N 1
ATOM 1510 C CA . GLU A 1 204 ? -12.819 21.062 14.805 1.00 35.12 204 GLU A CA 1
ATOM 1511 C C . GLU A 1 204 ? -11.956 19.862 15.254 1.00 35.12 204 GLU A C 1
ATOM 1513 O O . GLU A 1 204 ? -12.056 19.375 16.378 1.00 35.12 204 GLU A O 1
ATOM 1518 N N . SER A 1 205 ? -11.073 19.374 14.381 1.00 35.88 205 SER A N 1
ATOM 1519 C CA . SER A 1 205 ? -10.035 18.402 14.714 1.00 35.88 205 SER A CA 1
ATOM 1520 C C . SER A 1 205 ? -8.703 19.136 14.923 1.00 35.88 205 SER A C 1
ATOM 1522 O O . SER A 1 205 ? -8.210 19.797 14.004 1.00 35.88 205 SER A O 1
ATOM 1524 N N . PRO A 1 206 ? -8.057 19.038 16.102 1.00 34.81 206 PRO A N 1
ATOM 1525 C CA . PRO A 1 206 ? -6.864 19.821 16.445 1.00 34.81 206 PRO A CA 1
ATOM 1526 C C . PRO A 1 206 ? -5.580 19.373 15.716 1.00 34.81 206 PRO A C 1
ATOM 1528 O O . PRO A 1 206 ? -4.483 19.749 16.124 1.00 34.81 206 PRO A O 1
ATOM 1531 N N . ARG A 1 207 ? -5.681 18.555 14.660 1.00 37.09 207 ARG A N 1
ATOM 1532 C CA . ARG A 1 207 ? -4.536 17.934 13.970 1.00 37.09 207 ARG A CA 1
ATOM 1533 C C . ARG A 1 207 ? -4.365 18.336 12.506 1.00 37.09 207 ARG A C 1
ATOM 1535 O O . ARG A 1 207 ? -3.472 17.810 11.850 1.00 37.09 207 ARG A O 1
ATOM 1542 N N . CYS A 1 208 ? -5.161 19.273 11.995 1.00 32.47 208 CYS A N 1
ATOM 1543 C CA . CYS A 1 208 ? -4.900 19.845 10.677 1.00 32.47 208 CYS A CA 1
ATOM 1544 C C . CYS A 1 208 ? -3.787 20.908 10.798 1.00 32.47 208 CYS A C 1
ATOM 1546 O O . CYS A 1 208 ? -3.961 21.866 11.563 1.00 32.47 208 CYS A O 1
ATOM 1548 N N . PRO A 1 209 ? -2.638 20.783 10.101 1.00 34.97 209 PRO A N 1
ATOM 1549 C CA . PRO A 1 209 ? -1.636 21.838 10.081 1.00 34.97 209 PRO A CA 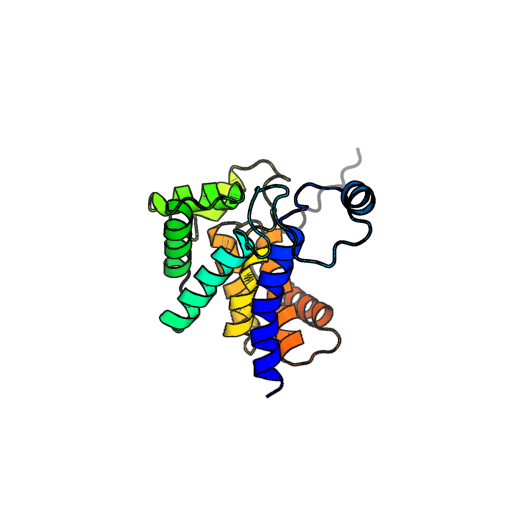1
ATOM 1550 C C . PRO A 1 209 ? -2.268 23.068 9.430 1.00 34.97 209 PRO A C 1
ATOM 1552 O O . PRO A 1 209 ? -2.568 23.069 8.237 1.00 34.97 209 PRO A O 1
ATOM 1555 N N . ARG A 1 210 ? -2.512 24.122 10.216 1.00 34.00 210 ARG A N 1
ATOM 1556 C CA . ARG A 1 210 ? -2.937 25.408 9.657 1.00 34.00 210 ARG A CA 1
ATOM 1557 C C . ARG A 1 210 ? -1.855 25.861 8.682 1.00 34.00 210 ARG A C 1
ATOM 1559 O O . ARG A 1 210 ? -0.695 25.970 9.074 1.00 34.00 210 ARG A O 1
ATOM 1566 N N . ALA A 1 211 ? -2.237 26.129 7.435 1.00 36.97 211 ALA A N 1
ATOM 1567 C CA . ALA A 1 211 ? -1.370 26.816 6.492 1.00 36.97 211 ALA A CA 1
ATOM 1568 C C . ALA A 1 211 ? -0.915 28.135 7.140 1.00 36.97 211 ALA A C 1
ATOM 1570 O O . ALA A 1 211 ? -1.742 28.988 7.465 1.00 36.97 211 ALA A O 1
ATOM 1571 N N . ASP A 1 212 ? 0.385 28.261 7.408 1.00 35.75 212 ASP A N 1
ATOM 1572 C CA . ASP A 1 212 ? 0.963 29.435 8.058 1.00 35.75 212 ASP A CA 1
ATOM 1573 C C . ASP A 1 212 ? 0.813 30.640 7.122 1.00 35.75 212 ASP A C 1
ATOM 1575 O O . ASP A 1 212 ? 1.535 30.804 6.135 1.00 35.75 212 ASP A O 1
ATOM 1579 N N . SER A 1 213 ? -0.175 31.487 7.407 1.00 39.44 213 SER A N 1
ATOM 1580 C CA . SER A 1 213 ? -0.363 32.775 6.756 1.00 39.44 213 SER A CA 1
ATOM 1581 C C . SER A 1 213 ? 0.722 33.739 7.241 1.00 39.44 213 SER A C 1
ATOM 1583 O O . SER A 1 213 ? 0.491 34.590 8.101 1.00 39.44 213 SER A O 1
ATOM 1585 N N . ARG A 1 214 ? 1.934 33.604 6.699 1.00 43.72 214 ARG A N 1
ATOM 1586 C CA . ARG A 1 214 ? 3.023 34.569 6.889 1.00 43.72 214 ARG A CA 1
ATOM 1587 C C . ARG A 1 214 ? 3.669 34.936 5.565 1.00 43.72 214 ARG A C 1
ATOM 1589 O O . ARG A 1 214 ? 4.786 34.527 5.275 1.00 43.72 214 ARG A O 1
ATOM 1596 N N . ARG A 1 215 ? 2.986 35.791 4.804 1.00 44.53 215 ARG A N 1
ATOM 1597 C CA . ARG A 1 215 ? 3.625 36.823 3.974 1.00 44.53 215 ARG A CA 1
ATOM 1598 C C . ARG A 1 215 ? 2.734 38.053 3.933 1.00 44.53 215 ARG A C 1
ATOM 1600 O O . ARG A 1 215 ? 2.019 38.270 2.968 1.00 44.53 215 ARG A O 1
ATOM 1607 N N . ASP A 1 216 ? 2.812 38.845 4.992 1.00 43.06 216 ASP A N 1
ATOM 1608 C CA . ASP A 1 216 ? 2.659 40.285 4.840 1.00 43.06 216 ASP A CA 1
ATOM 1609 C C . ASP A 1 216 ? 3.482 41.000 5.911 1.00 43.06 216 ASP A C 1
ATOM 1611 O O . ASP A 1 216 ? 3.100 41.033 7.079 1.00 43.06 216 ASP A O 1
ATOM 1615 N N . ARG A 1 217 ? 4.665 41.472 5.510 1.00 39.25 217 ARG A N 1
ATOM 1616 C CA . ARG A 1 217 ? 5.322 42.669 6.048 1.00 39.25 217 ARG A CA 1
ATOM 1617 C C . ARG A 1 217 ? 6.182 43.245 4.934 1.00 39.25 217 ARG A C 1
ATOM 1619 O O . ARG A 1 217 ? 7.325 42.846 4.735 1.00 39.25 217 ARG A O 1
ATOM 1626 N N . SER A 1 218 ? 5.571 44.145 4.182 1.00 42.16 218 SER A N 1
ATOM 1627 C CA . SER A 1 218 ? 6.244 45.313 3.637 1.00 42.16 218 SER A CA 1
ATOM 1628 C C . SER A 1 218 ? 6.828 46.156 4.774 1.00 42.16 218 SER A C 1
ATOM 1630 O O . SER A 1 218 ? 6.075 46.538 5.668 1.00 42.16 218 SER A O 1
ATOM 1632 N N . GLU A 1 219 ? 8.132 46.417 4.720 1.00 42.12 219 GLU A N 1
ATOM 1633 C CA . GLU A 1 219 ? 8.807 47.702 4.988 1.00 42.12 219 GLU A CA 1
ATOM 1634 C C . GLU A 1 219 ? 10.258 47.617 4.492 1.00 42.12 219 GLU A C 1
ATOM 1636 O O . GLU A 1 219 ? 10.918 46.586 4.763 1.00 42.12 219 GLU A O 1
#

pLDDT: mean 90.68, std 17.09, range [32.47, 98.88]

Mean predicted aligned error: 6.43 Å

Foldseek 3Di:
DLLVVLLVCLLVVLLVVQQQCVQQPPHDPVRCCVPPVDRPAQQAQHPQRGHGSDGALLNQLLVLQLVCCVVVVDQDLLSSLVSLLVVVVVPGSDDDPLSNQLSVVVVVVDDLLVSQVVSQVPDPPPSQQDQSLQSNLQSLLVSQLPPLVVSLVSQLSSCSSRRNPPNNSLSSSLSSQLSSCVSVPNPCSNVVSVVVVVVVVVPPDVPDPPPPPPPDDDD

Radius of gyration: 18.73 Å; Cα contacts (8 Å, |Δi|>4): 287; chains: 1; bounding box: 39×62×48 Å

Organism: Halococcus dombrowskii (NCBI:txid179637)